Protein AF-A0A2S9YYA4-F1 (afdb_monomer_lite)

InterPro domains:
  IPR011990 Tetratricopeptide-like helical domain superfamily [G3DSA:1.25.40.10] (32-186)
  IPR011990 Tetratricopeptide-like helical domain superfamily [SSF48452] (66-181)

pLDDT: mean 84.15, std 21.57, range [33.19, 98.81]

Structure (mmCIF, N/CA/C/O backbone):
data_AF-A0A2S9YYA4-F1
#
_entry.id   AF-A0A2S9YYA4-F1
#
loop_
_atom_site.group_PDB
_atom_site.id
_atom_site.type_symbol
_atom_site.label_atom_id
_atom_site.label_alt_id
_atom_site.label_comp_id
_atom_site.label_asym_id
_atom_site.label_entity_id
_atom_site.label_seq_id
_atom_site.pdbx_PDB_ins_code
_atom_site.Cartn_x
_atom_site.Cartn_y
_atom_site.Cartn_z
_atom_site.occupancy
_atom_site.B_iso_or_equiv
_atom_site.auth_seq_id
_atom_site.auth_comp_id
_atom_site.auth_asym_id
_atom_site.auth_atom_id
_atom_site.pdbx_PDB_model_num
ATOM 1 N N . MET A 1 1 ? -34.342 -45.806 6.745 1.00 43.75 1 MET A N 1
ATOM 2 C CA . MET A 1 1 ? -33.262 -45.692 5.743 1.00 43.75 1 MET A CA 1
ATOM 3 C C . MET A 1 1 ? -32.919 -44.222 5.625 1.00 43.75 1 MET A C 1
ATOM 5 O O . MET A 1 1 ? -33.745 -43.440 5.180 1.00 43.75 1 MET A O 1
ATOM 9 N N . THR A 1 2 ? -31.766 -43.856 6.172 1.00 41.22 2 THR A N 1
ATOM 10 C CA . THR A 1 2 ? -31.329 -42.483 6.435 1.00 41.22 2 THR A CA 1
ATOM 11 C C . THR A 1 2 ? -30.348 -42.081 5.341 1.00 41.22 2 THR A C 1
ATOM 13 O O . THR A 1 2 ? -29.280 -42.676 5.250 1.00 41.22 2 THR A O 1
ATOM 16 N N . THR A 1 3 ? -30.690 -41.106 4.501 1.00 48.28 3 THR A N 1
ATOM 17 C CA . THR A 1 3 ? -29.758 -40.537 3.515 1.00 48.28 3 THR A CA 1
ATOM 18 C C . THR A 1 3 ? -29.334 -39.150 3.974 1.00 48.28 3 THR A C 1
ATOM 20 O O . THR A 1 3 ? -30.110 -38.198 3.917 1.00 48.28 3 THR A O 1
ATOM 23 N N . ALA A 1 4 ? -28.100 -39.066 4.470 1.00 40.59 4 ALA A N 1
ATOM 24 C CA . ALA A 1 4 ? -27.428 -37.828 4.825 1.00 40.59 4 ALA A CA 1
ATOM 25 C C . ALA A 1 4 ? -27.125 -37.007 3.559 1.00 40.59 4 ALA A C 1
ATOM 27 O O . ALA A 1 4 ? -26.564 -37.522 2.593 1.00 40.59 4 ALA A O 1
ATOM 28 N N . ARG A 1 5 ? -27.499 -35.725 3.573 1.00 42.41 5 ARG A N 1
ATOM 29 C CA . ARG A 1 5 ? -27.156 -34.740 2.541 1.00 42.41 5 ARG A CA 1
ATOM 30 C C . ARG A 1 5 ? -25.839 -34.073 2.945 1.00 42.41 5 ARG A C 1
ATOM 32 O O . ARG A 1 5 ? -25.762 -33.480 4.016 1.00 42.41 5 ARG A O 1
ATOM 39 N N . ALA A 1 6 ? -24.813 -34.220 2.112 1.00 50.88 6 ALA A N 1
ATOM 40 C CA . ALA A 1 6 ? -23.499 -33.610 2.307 1.00 50.88 6 ALA A CA 1
ATOM 41 C C . ALA A 1 6 ? -23.547 -32.075 2.125 1.00 50.88 6 ALA A C 1
ATOM 43 O O . ALA A 1 6 ? -24.392 -31.583 1.367 1.00 50.88 6 ALA A O 1
ATOM 44 N N . PRO A 1 7 ? -22.662 -31.313 2.795 1.00 43.44 7 PRO A N 1
ATOM 45 C CA . PRO A 1 7 ? -22.595 -29.861 2.665 1.00 43.44 7 PRO A CA 1
ATOM 46 C C . PRO A 1 7 ? -21.947 -29.440 1.337 1.00 43.44 7 PRO A C 1
ATOM 48 O O . PRO A 1 7 ? -20.945 -30.007 0.907 1.00 43.44 7 PRO A O 1
ATOM 51 N N . SER A 1 8 ? -22.525 -28.423 0.699 1.00 47.00 8 SER A N 1
ATOM 52 C CA . SER A 1 8 ? -21.972 -27.739 -0.472 1.00 47.00 8 SER A CA 1
ATOM 53 C C . SER A 1 8 ? -20.847 -26.788 -0.056 1.00 47.00 8 SER A C 1
ATOM 55 O O . SER A 1 8 ? -21.077 -25.862 0.721 1.00 47.00 8 SER A O 1
ATOM 57 N N . THR A 1 9 ? -19.648 -27.005 -0.585 1.00 42.91 9 THR A N 1
ATOM 58 C CA . THR A 1 9 ? -18.478 -26.127 -0.445 1.00 42.91 9 THR A CA 1
ATOM 59 C C . THR A 1 9 ? -18.683 -24.809 -1.209 1.00 42.91 9 THR A C 1
ATOM 61 O O . THR A 1 9 ? -19.199 -24.849 -2.330 1.00 42.91 9 THR A O 1
ATOM 64 N N . PRO A 1 10 ? -18.268 -23.647 -0.671 1.00 42.47 10 PRO A N 1
ATOM 65 C CA . PRO A 1 10 ? -18.272 -22.395 -1.417 1.00 42.47 10 PRO A CA 1
ATOM 66 C C . PRO A 1 10 ? -17.109 -22.334 -2.419 1.00 42.47 10 PRO A C 1
ATOM 68 O O . PRO A 1 10 ? -16.005 -22.823 -2.181 1.00 42.47 10 PRO A O 1
ATOM 71 N N . SER A 1 11 ? -17.391 -21.718 -3.562 1.00 43.94 11 SER A N 1
ATOM 72 C CA . SER A 1 11 ? -16.483 -21.450 -4.673 1.00 43.94 11 SER A CA 1
ATOM 73 C C . SER A 1 11 ? -15.373 -20.464 -4.283 1.00 43.94 11 SER A C 1
ATOM 75 O O . SER A 1 11 ? -15.576 -19.251 -4.312 1.00 43.94 11 SER A O 1
ATOM 77 N N . HIS A 1 12 ? -14.182 -20.970 -3.969 1.00 42.16 12 HIS A N 1
ATOM 78 C CA . HIS A 1 12 ? -12.953 -20.174 -3.911 1.00 42.16 12 HIS A CA 1
ATOM 79 C C . HIS A 1 12 ? -12.256 -20.225 -5.274 1.00 42.16 12 HIS A C 1
ATOM 81 O O . HIS A 1 12 ? -11.457 -21.121 -5.525 1.00 42.16 12 HIS A O 1
ATOM 87 N N . ALA A 1 13 ? -12.580 -19.297 -6.176 1.00 40.25 13 ALA A N 1
ATOM 88 C CA . ALA A 1 13 ? -11.932 -19.231 -7.492 1.00 40.25 13 ALA A CA 1
ATOM 89 C C . ALA A 1 13 ? -11.696 -17.800 -8.012 1.00 40.25 13 ALA A C 1
ATOM 91 O O . ALA A 1 13 ? -11.548 -17.615 -9.213 1.00 40.25 13 ALA A O 1
ATOM 92 N N . LEU A 1 14 ? -11.647 -16.787 -7.136 1.00 37.47 14 LEU A N 1
ATOM 93 C CA . LEU A 1 14 ? -11.418 -15.395 -7.565 1.00 37.47 14 LEU A CA 1
ATOM 94 C C . LEU A 1 14 ? -10.070 -14.798 -7.115 1.00 37.47 14 LEU A C 1
ATOM 96 O O . LEU A 1 14 ? -9.634 -13.806 -7.680 1.00 37.47 14 LEU A O 1
ATOM 100 N N . GLY A 1 15 ? -9.373 -15.412 -6.150 1.00 33.19 15 GLY A N 1
ATOM 101 C CA . GLY A 1 15 ? -8.136 -14.853 -5.574 1.00 33.19 15 GLY A CA 1
ATOM 102 C C . GLY A 1 15 ? -6.819 -15.310 -6.215 1.00 33.19 15 GLY A C 1
ATOM 103 O O . GLY A 1 15 ? -5.776 -14.753 -5.908 1.00 33.19 15 GLY A O 1
ATOM 104 N N . GLN A 1 16 ? -6.832 -16.315 -7.097 1.00 39.16 16 GLN A N 1
ATOM 105 C CA . GLN A 1 16 ? -5.599 -16.930 -7.628 1.00 39.16 16 GLN A CA 1
ATOM 106 C C . GLN A 1 16 ? -5.094 -16.316 -8.945 1.00 39.16 16 GLN A C 1
ATOM 108 O O . GLN A 1 16 ? -4.029 -16.697 -9.425 1.00 39.16 16 GLN A O 1
ATOM 113 N N . LEU A 1 17 ? -5.833 -15.377 -9.542 1.00 35.72 17 LEU A N 1
ATOM 114 C CA . LEU A 1 17 ? -5.506 -14.856 -10.875 1.00 35.72 17 LEU A CA 1
ATOM 115 C C . LEU A 1 17 ? -4.517 -13.680 -10.881 1.00 35.72 17 LEU A C 1
ATOM 117 O O . LEU A 1 17 ? -3.905 -13.438 -11.916 1.00 35.72 17 LEU A O 1
ATOM 121 N N . LEU A 1 18 ? -4.299 -12.984 -9.762 1.00 42.06 18 LEU A N 1
ATOM 122 C CA . LEU A 1 18 ? -3.460 -11.776 -9.759 1.00 42.06 18 LEU A CA 1
ATOM 123 C C . LEU A 1 18 ? -1.983 -12.050 -9.430 1.00 42.06 18 LEU A C 1
ATOM 125 O O . LEU A 1 18 ? -1.104 -11.481 -10.072 1.00 42.06 18 LEU A O 1
ATOM 129 N N . THR A 1 19 ? -1.671 -12.991 -8.536 1.00 40.28 19 THR A N 1
ATOM 130 C CA . THR A 1 19 ? -0.277 -13.257 -8.122 1.00 40.28 19 THR A CA 1
ATOM 131 C C . THR A 1 19 ? 0.520 -14.036 -9.177 1.00 40.28 19 THR A C 1
ATOM 133 O O . THR A 1 19 ? 1.697 -13.768 -9.413 1.00 40.28 19 THR A O 1
ATOM 136 N N . GLY A 1 20 ? -0.129 -14.969 -9.887 1.00 37.28 20 GLY A N 1
ATOM 137 C CA . GLY A 1 20 ? 0.506 -15.734 -10.969 1.00 37.28 20 GLY A CA 1
ATOM 138 C C . GLY A 1 20 ? 0.877 -14.879 -12.186 1.00 37.28 20 GLY A C 1
ATOM 139 O O . GLY A 1 20 ? 1.869 -15.161 -12.858 1.00 37.28 20 GLY A O 1
ATOM 140 N N . ALA A 1 21 ? 0.124 -13.805 -12.438 1.00 43.66 21 ALA A N 1
ATOM 141 C CA . ALA A 1 21 ? 0.388 -12.883 -13.535 1.00 43.66 21 ALA A CA 1
ATOM 142 C C . ALA A 1 21 ? 1.650 -12.044 -13.287 1.00 43.66 21 ALA A C 1
ATOM 144 O O . ALA A 1 21 ? 2.418 -11.840 -14.218 1.00 43.66 21 ALA A O 1
ATOM 145 N N . ILE A 1 22 ? 1.919 -11.634 -12.043 1.00 45.06 22 ILE A N 1
ATOM 146 C CA . ILE A 1 22 ? 3.091 -10.815 -11.691 1.00 45.06 22 ILE A CA 1
ATOM 147 C C . ILE A 1 22 ? 4.382 -11.637 -11.787 1.00 45.06 22 ILE A C 1
ATOM 149 O O . ILE A 1 22 ? 5.366 -11.166 -12.352 1.00 45.06 22 ILE A O 1
ATOM 153 N N . LEU A 1 23 ? 4.385 -12.893 -11.324 1.00 44.16 23 LEU A N 1
ATOM 154 C CA . LEU A 1 23 ? 5.566 -13.756 -11.447 1.00 44.16 23 LEU A CA 1
ATOM 155 C C . LEU A 1 23 ? 5.776 -14.262 -12.886 1.00 44.16 23 LEU A C 1
ATOM 157 O O . LEU A 1 23 ? 6.914 -14.371 -13.334 1.00 44.16 23 LEU A O 1
ATOM 161 N N . GLY A 1 24 ? 4.698 -14.531 -13.633 1.00 43.56 24 GLY A N 1
ATOM 162 C CA . GLY A 1 24 ? 4.772 -14.848 -15.064 1.00 43.56 24 GLY A CA 1
ATOM 163 C C . GLY A 1 24 ? 5.292 -13.670 -15.898 1.00 43.56 24 GLY A C 1
ATOM 164 O O . GLY A 1 24 ? 6.162 -13.857 -16.746 1.00 43.56 24 GLY A O 1
ATOM 165 N N . ALA A 1 25 ? 4.835 -12.455 -15.584 1.00 43.53 25 ALA A N 1
ATOM 166 C CA . ALA A 1 25 ? 5.301 -11.194 -16.156 1.00 43.53 25 ALA A CA 1
ATOM 167 C C . ALA A 1 25 ? 6.768 -10.889 -15.818 1.00 43.53 25 ALA A C 1
ATOM 169 O O . ALA A 1 25 ? 7.527 -10.450 -16.683 1.00 43.53 25 ALA A O 1
ATOM 170 N N . LEU A 1 26 ? 7.183 -11.159 -14.577 1.00 42.16 26 LEU A N 1
ATOM 171 C CA . LEU A 1 26 ? 8.559 -10.972 -14.126 1.00 42.16 26 LEU A CA 1
ATOM 172 C C . LEU A 1 26 ? 9.502 -12.060 -14.640 1.00 42.16 26 LEU A C 1
ATOM 174 O O . LEU A 1 26 ? 10.655 -11.751 -14.876 1.00 42.16 26 LEU A O 1
ATOM 178 N N . LEU A 1 27 ? 9.068 -13.303 -14.878 1.00 45.78 27 LEU A N 1
ATOM 179 C CA . LEU A 1 27 ? 9.914 -14.322 -15.526 1.00 45.78 27 LEU A CA 1
ATOM 180 C C . LEU A 1 27 ? 10.071 -14.078 -17.035 1.00 45.78 27 LEU A C 1
ATOM 182 O O . LEU A 1 27 ? 11.077 -14.471 -17.624 1.00 45.78 27 LEU A O 1
ATOM 186 N N . THR A 1 28 ? 9.159 -13.323 -17.648 1.00 45.94 28 THR A N 1
ATOM 187 C CA . THR A 1 28 ? 9.413 -12.610 -18.903 1.00 45.94 28 THR A CA 1
ATOM 188 C C . THR A 1 28 ? 10.104 -11.266 -18.641 1.00 45.94 28 THR A C 1
ATOM 190 O O . THR A 1 28 ? 9.609 -10.227 -19.068 1.00 45.94 28 THR A O 1
ATOM 193 N N . VAL A 1 29 ? 11.279 -11.244 -17.994 1.00 45.84 29 VAL A N 1
ATOM 194 C CA . VAL A 1 29 ? 12.121 -10.022 -17.875 1.00 45.84 29 VAL A CA 1
ATOM 195 C C . VAL A 1 29 ? 12.404 -9.382 -19.256 1.00 45.84 29 VAL A C 1
ATOM 197 O O . VAL A 1 29 ? 12.714 -8.199 -19.344 1.00 45.84 29 VAL A O 1
ATOM 200 N N . GLY A 1 30 ? 12.221 -10.118 -20.362 1.00 39.81 30 GLY A N 1
ATOM 201 C CA . GLY A 1 30 ? 12.244 -9.577 -21.729 1.00 39.81 30 GLY A CA 1
ATOM 202 C C . GLY A 1 30 ? 10.918 -9.018 -22.280 1.00 39.81 30 GLY A C 1
ATOM 203 O O . GLY A 1 30 ? 10.952 -8.346 -23.301 1.00 39.81 30 GLY A O 1
ATOM 204 N N . GLY A 1 31 ? 9.762 -9.271 -21.660 1.00 36.19 31 GLY A N 1
ATOM 205 C CA . GLY A 1 31 ? 8.433 -8.954 -22.210 1.00 36.19 31 GLY A CA 1
ATOM 206 C C . GLY A 1 31 ? 7.921 -7.548 -21.882 1.00 36.19 31 GLY A C 1
ATOM 207 O O . GLY A 1 31 ? 7.453 -6.845 -22.771 1.00 36.19 31 GLY A O 1
ATOM 208 N N . PHE A 1 32 ? 8.065 -7.088 -20.635 1.00 41.62 32 PHE A N 1
ATOM 209 C CA . PHE A 1 32 ? 7.602 -5.745 -20.237 1.00 41.62 32 PHE A CA 1
ATOM 210 C C . PHE A 1 32 ? 8.578 -4.624 -20.614 1.00 41.62 32 PHE A C 1
ATOM 212 O O . PHE A 1 32 ? 8.156 -3.495 -20.859 1.00 41.62 32 PHE A O 1
ATOM 219 N N . ALA A 1 33 ? 9.868 -4.939 -20.769 1.00 42.03 33 ALA A N 1
ATOM 220 C CA . ALA A 1 33 ? 10.840 -4.000 -21.327 1.00 42.03 33 ALA A CA 1
ATOM 221 C C . ALA A 1 33 ? 10.579 -3.689 -22.818 1.00 42.03 33 ALA A C 1
ATOM 223 O O . ALA A 1 33 ? 11.005 -2.644 -23.302 1.00 42.03 33 ALA A O 1
ATOM 224 N N . LEU A 1 34 ? 9.844 -4.547 -23.543 1.00 39.31 34 LEU A N 1
ATOM 225 C CA . LEU A 1 34 ? 9.523 -4.340 -24.962 1.00 39.31 34 LEU A CA 1
ATOM 226 C C . LEU A 1 34 ? 8.367 -3.353 -25.204 1.00 39.31 34 LEU A C 1
ATOM 228 O O . LEU A 1 34 ? 8.242 -2.856 -26.319 1.00 39.31 34 LEU A O 1
ATOM 232 N N . ALA A 1 35 ? 7.565 -3.018 -24.185 1.00 47.62 35 ALA A N 1
ATOM 233 C CA . ALA A 1 35 ? 6.500 -2.012 -24.299 1.00 47.62 35 ALA A CA 1
ATOM 234 C C . ALA A 1 35 ? 6.933 -0.594 -23.868 1.00 47.62 35 ALA A C 1
ATOM 236 O O . ALA A 1 35 ? 6.158 0.345 -24.012 1.00 47.62 35 ALA A O 1
ATOM 237 N N . GLY A 1 36 ? 8.150 -0.416 -23.334 1.00 52.81 36 GLY A N 1
ATOM 238 C CA . GLY A 1 36 ? 8.718 0.901 -23.008 1.00 52.81 36 GLY A CA 1
ATOM 239 C C . GLY A 1 36 ? 8.057 1.678 -21.857 1.00 52.81 36 GLY A C 1
ATOM 240 O O . GLY A 1 36 ? 8.468 2.806 -21.608 1.00 52.81 36 GLY A O 1
ATOM 241 N N . LYS A 1 37 ? 7.070 1.104 -21.153 1.00 65.75 37 LYS A N 1
ATOM 242 C CA . LYS A 1 37 ? 6.278 1.810 -20.124 1.00 65.75 37 LYS A CA 1
ATOM 243 C C . LYS A 1 37 ? 6.931 1.879 -18.742 1.00 65.75 37 LYS A C 1
ATOM 245 O O . LYS A 1 37 ? 6.707 2.811 -17.992 1.00 65.75 37 LYS A O 1
ATOM 250 N N . LEU A 1 38 ? 7.766 0.906 -18.382 1.00 74.31 38 LEU A N 1
ATOM 251 C CA . LEU A 1 38 ? 8.397 0.881 -17.060 1.00 74.31 38 LEU A CA 1
ATOM 252 C C . LEU A 1 38 ? 9.877 1.215 -17.162 1.00 74.31 38 LEU A C 1
ATOM 254 O O . LEU A 1 38 ? 10.598 0.650 -17.990 1.00 74.31 38 LEU A O 1
ATOM 258 N N . LYS A 1 39 ? 10.362 2.062 -16.252 1.00 81.69 39 LYS A N 1
ATOM 259 C CA . LYS A 1 39 ? 11.797 2.224 -16.045 1.00 81.69 39 LYS A CA 1
ATOM 260 C C . LYS A 1 39 ? 12.387 0.874 -15.611 1.00 81.69 39 LYS A C 1
ATOM 262 O O . LYS A 1 39 ? 11.998 0.358 -14.555 1.00 81.69 39 LYS A O 1
ATOM 267 N N . PRO A 1 40 ? 13.342 0.316 -16.379 1.00 80.31 40 PRO A N 1
ATOM 268 C CA . PRO A 1 40 ? 13.941 -0.969 -16.054 1.00 80.31 40 PRO A CA 1
ATOM 269 C C . PRO A 1 40 ? 14.795 -0.875 -14.779 1.00 80.31 40 PRO A C 1
ATOM 271 O O . PRO A 1 40 ? 15.297 0.206 -14.444 1.00 80.31 40 PRO A O 1
ATOM 274 N N . PRO A 1 41 ? 14.990 -1.995 -14.065 1.00 85.06 41 PRO A N 1
ATOM 275 C CA . PRO A 1 41 ? 15.875 -2.033 -12.910 1.00 85.06 41 PRO A CA 1
ATOM 276 C C . PRO A 1 41 ? 17.335 -1.822 -13.330 1.00 85.06 41 PRO A C 1
ATOM 278 O O . PRO A 1 41 ? 17.802 -2.421 -14.299 1.00 85.06 41 PRO A O 1
ATOM 281 N N . GLY A 1 42 ? 18.074 -1.016 -12.565 1.00 86.94 42 GLY A N 1
ATOM 282 C CA . GLY A 1 42 ? 19.536 -0.960 -12.658 1.00 86.94 42 GLY A CA 1
ATOM 283 C C . GLY A 1 42 ? 20.208 -2.240 -12.146 1.00 86.94 42 GLY A C 1
ATOM 284 O O . GLY A 1 42 ? 21.305 -2.576 -12.581 1.00 86.94 42 GLY A O 1
ATOM 285 N N . GLU A 1 43 ? 19.534 -2.976 -11.257 1.00 91.50 43 GLU A N 1
ATOM 286 C CA . GLU A 1 43 ? 19.987 -4.246 -10.687 1.00 91.50 43 GLU A CA 1
ATOM 287 C C . GLU A 1 43 ? 18.870 -5.306 -10.760 1.00 91.50 43 GLU A C 1
ATOM 289 O O . GLU A 1 43 ? 18.079 -5.448 -9.821 1.00 91.50 43 GLU A O 1
ATOM 294 N N . PRO A 1 44 ? 18.783 -6.068 -11.867 1.00 87.50 44 PRO A N 1
ATOM 295 C CA . PRO A 1 44 ? 17.723 -7.057 -12.074 1.00 87.50 44 PRO A CA 1
ATOM 296 C C . PRO A 1 44 ? 17.648 -8.123 -10.974 1.00 87.50 44 PRO A C 1
ATOM 298 O O . PRO A 1 44 ? 16.555 -8.454 -10.519 1.00 87.50 44 PRO A O 1
ATOM 301 N N . ASP A 1 45 ? 18.793 -8.607 -10.487 1.00 88.00 45 ASP A N 1
ATOM 302 C CA . ASP A 1 45 ? 18.844 -9.636 -9.440 1.00 88.00 45 ASP A CA 1
ATOM 303 C C . ASP A 1 45 ? 18.223 -9.150 -8.122 1.00 88.00 45 ASP A C 1
ATOM 305 O O . ASP A 1 45 ? 17.552 -9.914 -7.425 1.00 88.00 45 ASP A O 1
ATOM 309 N N . ALA A 1 46 ? 18.386 -7.862 -7.797 1.00 87.88 46 ALA A N 1
ATOM 310 C CA . ALA A 1 46 ? 17.777 -7.262 -6.614 1.00 87.88 46 ALA A CA 1
ATOM 311 C C . ALA A 1 46 ? 16.248 -7.193 -6.741 1.00 87.88 46 ALA A C 1
ATOM 313 O O . ALA A 1 46 ? 15.543 -7.467 -5.769 1.00 87.88 46 ALA A O 1
ATOM 314 N N . LEU A 1 47 ? 15.733 -6.870 -7.934 1.00 89.38 47 LEU A N 1
ATOM 315 C CA . LEU A 1 47 ? 14.294 -6.887 -8.205 1.00 89.38 47 LEU A CA 1
ATOM 316 C C . LEU A 1 47 ? 13.727 -8.309 -8.110 1.00 89.38 47 LEU A C 1
ATOM 318 O O . LEU A 1 47 ? 12.692 -8.504 -7.480 1.00 89.38 47 LEU A O 1
ATOM 322 N N . VAL A 1 48 ? 14.402 -9.302 -8.697 1.00 88.44 48 VAL A N 1
ATOM 323 C CA . VAL A 1 48 ? 13.949 -10.702 -8.660 1.00 88.44 48 VAL A CA 1
ATOM 324 C C . VAL A 1 48 ? 13.917 -11.228 -7.225 1.00 88.44 48 VAL A C 1
ATOM 326 O O . VAL A 1 48 ? 12.909 -11.798 -6.809 1.00 88.44 48 VAL A O 1
ATOM 329 N N . ALA A 1 49 ? 14.978 -10.998 -6.448 1.00 91.75 49 ALA A N 1
ATOM 330 C CA . ALA A 1 49 ? 15.031 -11.410 -5.047 1.00 91.75 49 ALA A CA 1
ATOM 331 C C . ALA A 1 49 ? 13.927 -10.739 -4.210 1.00 91.75 49 ALA A C 1
ATOM 333 O O . ALA A 1 49 ? 13.279 -11.397 -3.391 1.00 91.75 49 ALA A O 1
ATOM 334 N N . LEU A 1 50 ? 13.670 -9.446 -4.441 1.00 94.06 50 LEU A N 1
ATOM 335 C CA . LEU A 1 50 ? 12.573 -8.735 -3.789 1.00 94.06 50 LEU A CA 1
ATOM 336 C C . LEU A 1 50 ? 11.215 -9.335 -4.165 1.00 94.06 50 LEU A C 1
ATOM 338 O O . LEU A 1 50 ? 10.426 -9.638 -3.277 1.00 94.06 50 LEU A O 1
ATOM 342 N N . ALA A 1 51 ? 10.955 -9.544 -5.455 1.00 92.19 51 ALA A N 1
ATOM 343 C CA . ALA A 1 51 ? 9.688 -10.087 -5.933 1.00 92.19 51 ALA A CA 1
ATOM 344 C C . ALA A 1 51 ? 9.399 -11.478 -5.351 1.00 92.19 51 ALA A C 1
ATOM 346 O O . ALA A 1 51 ? 8.286 -11.739 -4.909 1.00 92.19 51 ALA A O 1
ATOM 347 N N . GLN A 1 52 ? 10.410 -12.351 -5.283 1.00 94.25 52 GLN A N 1
ATOM 348 C CA . GLN A 1 52 ? 10.283 -13.666 -4.648 1.00 94.25 52 GLN A CA 1
ATOM 349 C C . GLN A 1 52 ? 10.006 -13.565 -3.146 1.00 94.25 52 GLN A C 1
ATOM 351 O O . GLN A 1 52 ? 9.237 -14.362 -2.605 1.00 94.25 52 GLN A O 1
ATOM 356 N N . THR A 1 53 ? 10.623 -12.590 -2.475 1.00 97.00 53 THR A N 1
ATOM 357 C CA . THR A 1 53 ? 10.389 -12.331 -1.050 1.00 97.00 53 THR A CA 1
ATOM 358 C C . THR A 1 53 ? 8.942 -11.899 -0.820 1.00 97.00 53 THR A C 1
ATOM 360 O O . THR A 1 53 ? 8.265 -12.504 0.006 1.00 97.00 53 THR A O 1
ATOM 363 N N . VAL A 1 54 ? 8.450 -10.924 -1.593 1.00 96.31 54 VAL A N 1
ATOM 364 C CA . VAL A 1 54 ? 7.064 -10.432 -1.514 1.00 96.31 54 VAL A CA 1
ATOM 365 C C . VAL A 1 54 ? 6.066 -11.558 -1.799 1.00 96.31 54 VAL A C 1
ATOM 367 O O . VAL A 1 54 ? 5.235 -11.847 -0.945 1.00 96.31 54 VAL A O 1
ATOM 370 N N . ASP A 1 55 ? 6.212 -12.279 -2.916 1.00 95.12 55 ASP A N 1
ATOM 371 C CA . ASP A 1 55 ? 5.315 -13.387 -3.295 1.00 95.12 55 ASP A CA 1
ATOM 372 C C . ASP A 1 55 ? 5.262 -14.496 -2.229 1.00 95.12 55 ASP A C 1
ATOM 374 O O . ASP A 1 55 ? 4.199 -15.037 -1.913 1.00 95.12 55 ASP A O 1
ATOM 378 N N . THR A 1 56 ? 6.407 -14.832 -1.630 1.00 96.31 56 THR A N 1
ATOM 379 C CA . THR A 1 56 ? 6.456 -15.838 -0.562 1.00 96.31 56 THR A CA 1
ATOM 380 C C . THR A 1 56 ? 5.764 -15.337 0.706 1.00 96.31 56 THR A C 1
ATOM 382 O O . THR A 1 56 ? 5.013 -16.095 1.329 1.00 96.31 56 THR A O 1
ATOM 385 N N . THR A 1 57 ? 5.976 -14.072 1.083 1.00 98.25 57 THR A N 1
ATOM 386 C CA . THR A 1 57 ? 5.279 -13.456 2.217 1.00 98.25 57 THR A CA 1
ATOM 387 C C . THR A 1 57 ? 3.775 -13.393 1.975 1.00 98.25 57 THR A C 1
ATOM 389 O O . THR A 1 57 ? 3.018 -13.745 2.875 1.00 98.25 57 THR A O 1
ATOM 392 N N . ASP A 1 58 ? 3.318 -13.037 0.777 1.00 95.88 58 ASP A N 1
ATOM 393 C CA . ASP A 1 58 ? 1.889 -12.986 0.458 1.00 95.88 58 ASP A CA 1
ATOM 394 C C . ASP A 1 58 ? 1.218 -14.348 0.598 1.00 95.88 58 ASP A C 1
ATOM 396 O O . ASP A 1 58 ? 0.177 -14.462 1.245 1.00 95.88 58 ASP A O 1
ATOM 400 N N . LYS A 1 59 ? 1.850 -15.408 0.088 1.00 97.62 59 LYS A N 1
ATOM 401 C CA . LYS A 1 59 ? 1.354 -16.781 0.266 1.00 97.62 59 LYS A CA 1
ATOM 402 C C . LYS A 1 59 ? 1.294 -17.177 1.738 1.00 97.62 59 LYS A C 1
ATOM 404 O O . LYS A 1 59 ? 0.351 -17.844 2.165 1.00 97.62 59 LYS A O 1
ATOM 409 N N . GLN A 1 60 ? 2.294 -16.784 2.525 1.00 98.38 60 GLN A N 1
ATOM 410 C CA . GLN A 1 60 ? 2.294 -17.021 3.967 1.00 98.38 60 GLN A CA 1
ATOM 411 C C . GLN A 1 60 ? 1.137 -16.280 4.652 1.00 98.38 60 GLN A C 1
ATOM 413 O O . GLN A 1 60 ? 0.424 -16.880 5.459 1.00 98.38 60 GLN A O 1
ATOM 418 N N . VAL A 1 61 ? 0.924 -15.011 4.299 1.00 98.31 61 VAL A N 1
ATOM 419 C CA . VAL A 1 61 ? -0.177 -14.178 4.792 1.00 98.31 61 VAL A CA 1
ATOM 420 C C . VAL A 1 61 ? -1.523 -14.799 4.425 1.00 98.31 61 VAL A C 1
ATOM 422 O O . VAL A 1 61 ? -2.364 -14.956 5.303 1.00 98.31 61 VAL A O 1
ATOM 425 N N . ASP A 1 62 ? -1.724 -15.240 3.183 1.00 97.56 62 ASP A N 1
ATOM 426 C CA . ASP A 1 62 ? -2.961 -15.901 2.745 1.00 97.56 62 ASP A CA 1
ATOM 427 C C . ASP A 1 62 ? -3.287 -17.133 3.594 1.00 97.56 62 ASP A C 1
ATOM 429 O O . ASP A 1 62 ? -4.425 -17.323 4.031 1.00 97.56 62 ASP A O 1
ATOM 433 N N . VAL A 1 63 ? -2.279 -17.962 3.882 1.00 98.50 63 VAL A N 1
ATOM 434 C CA . VAL A 1 63 ? -2.438 -19.145 4.736 1.00 98.50 63 VAL A CA 1
ATOM 435 C C . VAL A 1 63 ? -2.802 -18.758 6.173 1.00 98.50 63 VAL A C 1
ATOM 437 O O . VAL A 1 63 ? -3.616 -19.445 6.795 1.00 98.50 63 VAL A O 1
ATOM 440 N N . MET A 1 64 ? -2.227 -17.680 6.710 1.00 98.62 64 MET A N 1
ATOM 441 C CA . MET A 1 64 ? -2.562 -17.160 8.042 1.00 98.62 64 MET A CA 1
ATOM 442 C C . MET A 1 64 ? -4.000 -16.633 8.086 1.00 98.62 64 MET A C 1
ATOM 444 O O . MET A 1 64 ? -4.778 -17.040 8.951 1.00 98.62 64 MET A O 1
ATOM 448 N N . LEU A 1 65 ? -4.392 -15.815 7.106 1.00 98.06 65 LEU A N 1
ATOM 449 C CA . LEU A 1 65 ? -5.743 -15.262 6.996 1.00 98.06 65 LEU A CA 1
ATOM 450 C C . LEU A 1 65 ? -6.797 -16.366 6.853 1.00 98.06 65 LEU A C 1
ATOM 452 O O . LEU A 1 65 ? -7.817 -16.329 7.539 1.00 98.06 65 LEU A O 1
ATOM 456 N N . ALA A 1 66 ? -6.529 -17.402 6.052 1.00 98.06 66 ALA A N 1
ATOM 457 C CA . ALA A 1 66 ? -7.419 -18.557 5.908 1.00 98.06 66 ALA A CA 1
ATOM 458 C C . ALA A 1 66 ? -7.634 -19.333 7.223 1.00 98.06 66 ALA A C 1
ATOM 460 O O . ALA A 1 66 ? -8.638 -20.026 7.381 1.00 98.06 66 ALA A O 1
ATOM 461 N N . ARG A 1 67 ? -6.703 -19.218 8.178 1.00 98.00 67 ARG A N 1
ATOM 462 C CA . ARG A 1 67 ? -6.797 -19.805 9.525 1.00 98.00 67 ARG A CA 1
ATOM 463 C C . ARG A 1 67 ? -7.361 -18.834 10.567 1.00 98.00 67 ARG A C 1
ATOM 465 O O . ARG A 1 67 ? -7.482 -19.215 11.728 1.00 98.00 67 ARG A O 1
ATOM 472 N N . GLY A 1 68 ? -7.690 -17.603 10.175 1.00 97.88 68 GLY A N 1
ATOM 473 C CA . GLY A 1 68 ? -8.115 -16.535 11.081 1.00 97.88 68 GLY A CA 1
ATOM 474 C C . GLY A 1 68 ? -6.975 -15.897 11.882 1.00 97.88 68 GLY A C 1
ATOM 475 O O . GLY A 1 68 ? -7.239 -15.139 12.812 1.00 97.88 68 GLY A O 1
ATOM 476 N N . ASP A 1 69 ? -5.714 -16.175 11.542 1.00 98.56 69 ASP A N 1
ATOM 477 C CA . ASP A 1 69 ? -4.542 -15.612 12.218 1.00 98.56 69 ASP A CA 1
ATOM 478 C C . ASP A 1 69 ? -4.185 -14.226 11.655 1.00 98.56 69 ASP A C 1
ATOM 480 O O . ASP A 1 69 ? -3.204 -14.035 10.934 1.00 98.56 69 ASP A O 1
ATOM 484 N N . ILE A 1 70 ? -5.024 -13.237 11.972 1.00 98.62 70 ILE A N 1
ATOM 485 C CA . ILE A 1 70 ? -4.828 -11.850 11.527 1.00 98.62 70 ILE A CA 1
ATOM 486 C C . ILE A 1 70 ? -3.564 -11.239 12.151 1.00 98.62 70 ILE A C 1
ATOM 488 O O . ILE A 1 70 ? -2.832 -10.507 11.487 1.00 98.62 70 ILE A O 1
ATOM 492 N N . ALA A 1 71 ? -3.275 -11.558 13.417 1.00 98.62 71 ALA A N 1
ATOM 493 C CA . ALA A 1 71 ? -2.094 -11.050 14.113 1.00 98.62 71 ALA A CA 1
ATOM 494 C C . ALA A 1 71 ? -0.796 -11.563 13.468 1.00 98.62 71 ALA A C 1
ATOM 496 O O . ALA A 1 71 ? 0.133 -10.783 13.244 1.00 98.62 71 ALA A O 1
ATOM 497 N N . GLY A 1 72 ? -0.748 -12.852 13.113 1.00 98.69 72 GLY A N 1
ATOM 498 C CA . GLY A 1 72 ? 0.358 -13.447 12.368 1.00 98.69 72 GLY A CA 1
ATOM 499 C C . GLY A 1 72 ? 0.536 -12.814 10.990 1.00 98.69 72 GLY A C 1
ATOM 500 O O . GLY A 1 72 ? 1.656 -12.447 10.634 1.00 98.69 72 GLY A O 1
ATOM 501 N N . ALA A 1 73 ? -0.559 -12.596 10.255 1.00 98.81 73 ALA A N 1
ATOM 502 C CA . ALA A 1 73 ? -0.533 -11.924 8.955 1.00 98.81 73 ALA A CA 1
ATOM 503 C C . ALA A 1 73 ? 0.057 -10.502 9.039 1.00 98.81 73 ALA A C 1
ATOM 505 O O . ALA A 1 73 ? 0.945 -10.150 8.259 1.00 98.81 73 ALA A O 1
ATOM 506 N N . ILE A 1 74 ? -0.378 -9.705 10.022 1.00 98.75 74 ILE A N 1
ATOM 507 C CA . ILE A 1 74 ? 0.175 -8.365 10.277 1.00 98.75 74 ILE A CA 1
ATOM 508 C C . ILE A 1 74 ? 1.666 -8.455 10.628 1.00 98.75 74 ILE A C 1
ATOM 510 O O . ILE A 1 74 ? 2.467 -7.683 10.105 1.00 98.75 74 ILE A O 1
ATOM 514 N N . SER A 1 75 ? 2.060 -9.414 11.472 1.00 98.69 75 SER A N 1
ATOM 515 C CA . SER A 1 75 ? 3.464 -9.607 11.853 1.00 98.69 75 SER A CA 1
ATOM 516 C C . SER A 1 75 ? 4.357 -9.960 10.659 1.00 98.69 75 SER A C 1
ATOM 518 O O . SER A 1 75 ? 5.462 -9.428 10.550 1.00 98.69 75 SER A O 1
ATOM 520 N N . ALA A 1 76 ? 3.889 -10.813 9.746 1.00 98.69 76 ALA A N 1
ATOM 521 C CA . ALA A 1 76 ? 4.631 -11.182 8.542 1.00 98.69 76 ALA A CA 1
ATOM 522 C C . ALA A 1 76 ? 4.850 -9.975 7.615 1.00 98.69 76 ALA A C 1
ATOM 524 O O . ALA A 1 76 ? 5.967 -9.739 7.152 1.00 98.69 76 ALA A O 1
ATOM 525 N N . LEU A 1 77 ? 3.815 -9.158 7.406 1.00 98.75 77 LEU A N 1
ATOM 526 C CA . LEU A 1 77 ? 3.921 -7.939 6.599 1.00 98.75 77 LEU A CA 1
ATOM 527 C C . LEU A 1 77 ? 4.782 -6.860 7.265 1.00 98.75 77 LEU A C 1
ATOM 529 O O . LEU A 1 77 ? 5.474 -6.122 6.574 1.00 98.75 77 LEU A O 1
ATOM 533 N N . GLU A 1 78 ? 4.805 -6.782 8.595 1.00 98.44 78 GLU A N 1
ATOM 534 C CA . GLU A 1 78 ? 5.734 -5.912 9.326 1.00 98.44 78 GLU A CA 1
ATOM 535 C C . GLU A 1 78 ? 7.198 -6.338 9.156 1.00 98.44 78 GLU A C 1
ATOM 537 O O . GLU A 1 78 ? 8.079 -5.496 8.978 1.00 98.44 78 GLU A O 1
ATOM 542 N N . GLN A 1 79 ? 7.473 -7.644 9.147 1.00 98.50 79 GLN A N 1
ATOM 543 C CA . GLN A 1 79 ? 8.815 -8.157 8.857 1.00 98.50 79 GLN A CA 1
ATOM 544 C C . GLN A 1 79 ? 9.230 -7.840 7.417 1.00 98.50 79 GLN A C 1
ATOM 546 O O . GLN A 1 79 ? 10.356 -7.396 7.191 1.00 98.50 79 GLN A O 1
ATOM 551 N N . LEU A 1 80 ? 8.312 -7.997 6.457 1.00 98.31 80 LEU A N 1
ATOM 552 C CA . LEU A 1 80 ? 8.535 -7.592 5.070 1.00 98.31 80 LEU A CA 1
ATOM 553 C C . LEU A 1 80 ? 8.771 -6.080 4.961 1.00 98.31 80 LEU A C 1
ATOM 555 O O . LEU A 1 80 ? 9.701 -5.646 4.291 1.00 98.31 80 LEU A O 1
ATOM 559 N N . ARG A 1 81 ? 7.990 -5.261 5.670 1.00 97.12 81 ARG A N 1
ATOM 560 C CA . ARG A 1 81 ? 8.168 -3.805 5.723 1.00 97.12 81 ARG A CA 1
ATOM 561 C C . ARG A 1 81 ? 9.569 -3.409 6.193 1.00 97.12 81 ARG A C 1
ATOM 563 O O . ARG A 1 81 ? 10.125 -2.441 5.680 1.00 97.12 81 ARG A O 1
ATOM 570 N N . ALA A 1 82 ? 10.131 -4.147 7.149 1.00 97.50 82 ALA A N 1
ATOM 571 C CA . ALA A 1 82 ? 11.416 -3.851 7.777 1.00 97.50 82 ALA A CA 1
ATOM 572 C C . ALA A 1 82 ? 12.649 -4.178 6.911 1.00 97.50 82 ALA A C 1
ATOM 574 O O . ALA A 1 82 ? 13.769 -3.832 7.300 1.00 97.50 82 ALA A O 1
ATOM 575 N N . ILE A 1 83 ? 12.485 -4.829 5.753 1.00 95.88 83 ILE A N 1
ATOM 576 C CA . ILE A 1 83 ? 13.613 -5.081 4.849 1.00 95.88 83 ILE A CA 1
ATOM 577 C C . ILE A 1 83 ? 14.111 -3.781 4.206 1.00 95.88 83 ILE A C 1
ATOM 579 O O . ILE A 1 83 ? 13.435 -2.751 4.167 1.00 95.88 83 ILE A O 1
ATOM 583 N N . LYS A 1 84 ? 15.309 -3.838 3.620 1.00 94.31 84 LYS A N 1
ATOM 584 C CA . LYS A 1 84 ? 15.815 -2.746 2.790 1.00 94.31 84 LYS A CA 1
ATOM 585 C C . LYS A 1 84 ? 15.164 -2.787 1.407 1.00 94.31 84 LYS A C 1
ATOM 587 O O . LYS A 1 84 ? 15.582 -3.568 0.555 1.00 94.31 84 LYS A O 1
ATOM 592 N N . TRP A 1 85 ? 14.202 -1.901 1.175 1.00 94.62 85 TRP A N 1
ATOM 593 C CA . TRP A 1 85 ? 13.591 -1.705 -0.138 1.00 94.62 85 TRP A CA 1
ATOM 594 C C . TRP A 1 85 ? 14.575 -1.016 -1.103 1.00 94.62 85 TRP A C 1
ATOM 596 O O . TRP A 1 85 ? 15.120 0.041 -0.767 1.00 94.62 85 TRP A O 1
ATOM 606 N N . PRO A 1 86 ? 14.854 -1.595 -2.284 1.00 92.25 86 PRO A N 1
ATOM 607 C CA . PRO A 1 86 ? 15.576 -0.903 -3.344 1.00 92.25 86 PRO A CA 1
ATOM 608 C C . PRO A 1 86 ? 14.824 0.360 -3.793 1.00 92.25 86 PRO A C 1
ATOM 610 O O . PRO A 1 86 ? 13.597 0.385 -3.850 1.00 92.25 86 PRO A O 1
ATOM 613 N N . GLY A 1 87 ? 15.568 1.415 -4.125 1.00 90.19 87 GLY A N 1
ATOM 614 C CA . GLY A 1 87 ? 15.000 2.608 -4.749 1.00 90.19 87 GLY A CA 1
ATOM 615 C C . GLY A 1 87 ? 14.684 2.387 -6.230 1.00 90.19 87 GLY A C 1
ATOM 616 O O . GLY A 1 87 ? 15.103 1.395 -6.836 1.00 90.19 87 GLY A O 1
ATOM 617 N N . ARG A 1 88 ? 13.992 3.356 -6.838 1.00 90.69 88 ARG A N 1
ATOM 618 C CA . ARG A 1 88 ? 13.633 3.367 -8.270 1.00 90.69 88 ARG A CA 1
ATOM 619 C C . ARG A 1 88 ? 14.850 3.319 -9.209 1.00 90.69 88 ARG A C 1
ATOM 621 O O . ARG A 1 88 ? 14.746 2.952 -10.376 1.00 90.69 88 ARG A O 1
ATOM 628 N N . ASP A 1 89 ? 16.014 3.759 -8.752 1.00 90.62 89 ASP A N 1
ATOM 629 C CA . ASP A 1 89 ? 17.283 3.676 -9.480 1.00 90.62 89 ASP A CA 1
ATOM 630 C C . ASP A 1 89 ? 17.790 2.233 -9.611 1.00 90.62 89 ASP A C 1
ATOM 632 O O . ASP A 1 89 ? 18.214 1.834 -10.694 1.00 90.62 89 ASP A O 1
ATOM 636 N N . ARG A 1 90 ? 17.680 1.437 -8.543 1.00 90.38 90 ARG A N 1
ATOM 637 C CA . ARG A 1 90 ? 18.155 0.047 -8.508 1.00 90.38 90 ARG A CA 1
ATOM 638 C C . ARG A 1 90 ? 17.086 -0.941 -8.964 1.00 90.38 90 ARG A C 1
ATOM 640 O O . ARG A 1 90 ? 17.351 -1.771 -9.824 1.00 90.38 90 ARG A O 1
ATOM 647 N N . GLY A 1 91 ? 15.878 -0.840 -8.416 1.00 87.12 91 GLY A N 1
ATOM 648 C CA . GLY A 1 91 ? 14.790 -1.795 -8.643 1.00 87.12 91 GLY A CA 1
ATOM 649 C C . GLY A 1 91 ? 13.807 -1.417 -9.756 1.00 87.12 91 GLY A C 1
ATOM 650 O O . GLY A 1 91 ? 12.895 -2.192 -10.038 1.00 87.12 91 GLY A O 1
ATOM 651 N N . GLY A 1 92 ? 13.973 -0.249 -10.384 1.00 91.19 92 GLY A N 1
ATOM 652 C CA . GLY A 1 92 ? 13.042 0.252 -11.397 1.00 91.19 92 GLY A CA 1
ATOM 653 C C . GLY A 1 92 ? 11.654 0.554 -10.825 1.00 91.19 92 GLY A C 1
ATOM 654 O O . GLY A 1 92 ? 11.461 0.595 -9.607 1.00 91.19 92 GLY A O 1
ATOM 655 N N . ASP A 1 93 ? 10.678 0.751 -11.708 1.00 91.19 93 ASP A N 1
ATOM 656 C CA . ASP A 1 93 ? 9.297 1.065 -11.305 1.00 91.19 93 ASP A CA 1
ATOM 657 C C . ASP A 1 93 ? 8.614 -0.123 -10.614 1.00 91.19 93 ASP A C 1
ATOM 659 O O . ASP A 1 93 ? 7.887 0.057 -9.639 1.00 91.19 93 ASP A O 1
ATOM 663 N N . ALA A 1 94 ? 8.923 -1.349 -11.048 1.00 89.19 94 ALA A N 1
ATOM 664 C CA . ALA A 1 94 ? 8.362 -2.575 -10.480 1.00 89.19 94 ALA A CA 1
ATOM 665 C C . ALA A 1 94 ? 8.658 -2.724 -8.977 1.00 89.19 94 ALA A C 1
ATOM 667 O O . ALA A 1 94 ? 7.789 -3.123 -8.209 1.00 89.19 94 ALA A O 1
ATOM 668 N N . CYS A 1 95 ? 9.860 -2.355 -8.528 1.00 93.06 95 CYS A N 1
ATOM 669 C CA . CYS A 1 95 ? 10.205 -2.385 -7.107 1.00 93.06 95 CYS A CA 1
ATOM 670 C C . CYS A 1 95 ? 9.357 -1.411 -6.278 1.00 93.06 95 CYS A C 1
ATOM 672 O O . CYS A 1 95 ? 8.937 -1.734 -5.166 1.00 93.06 95 CYS A O 1
ATOM 674 N N . VAL A 1 96 ? 9.090 -0.221 -6.821 1.00 94.75 96 VAL A N 1
ATOM 675 C CA . VAL A 1 96 ? 8.246 0.780 -6.161 1.00 94.75 96 VAL A CA 1
ATOM 676 C C . VAL A 1 96 ? 6.801 0.276 -6.086 1.00 94.75 96 VAL A C 1
ATOM 678 O O . VAL A 1 96 ? 6.187 0.356 -5.026 1.00 94.75 96 VAL A O 1
ATOM 681 N N . GLN A 1 97 ? 6.296 -0.334 -7.160 1.00 94.38 97 GLN A N 1
ATOM 682 C CA . GLN A 1 97 ? 4.962 -0.940 -7.194 1.00 94.38 97 GLN A CA 1
ATOM 683 C C . GLN A 1 97 ? 4.807 -2.099 -6.192 1.00 94.38 97 GLN A C 1
ATOM 685 O O . GLN A 1 97 ? 3.821 -2.132 -5.461 1.00 94.38 97 GLN A O 1
ATOM 690 N N . LEU A 1 98 ? 5.799 -2.994 -6.077 1.00 95.94 98 LEU A N 1
ATOM 691 C CA . LEU A 1 98 ? 5.809 -4.072 -5.072 1.00 95.94 98 LEU A CA 1
ATOM 692 C C . LEU A 1 98 ? 5.775 -3.530 -3.635 1.00 95.94 98 LEU A C 1
ATOM 694 O O . LEU A 1 98 ? 5.133 -4.108 -2.760 1.00 95.94 98 LEU A O 1
ATOM 698 N N . ARG A 1 99 ? 6.447 -2.400 -3.382 1.00 97.56 99 ARG A N 1
ATOM 699 C CA . ARG A 1 99 ? 6.367 -1.715 -2.087 1.00 97.56 99 ARG A CA 1
ATOM 700 C C . ARG A 1 99 ? 4.956 -1.193 -1.828 1.00 97.56 99 ARG A C 1
ATOM 702 O O . ARG A 1 99 ? 4.456 -1.355 -0.719 1.00 97.56 99 ARG A O 1
ATOM 709 N N . HIS A 1 100 ? 4.312 -0.586 -2.825 1.00 97.94 100 HIS A N 1
ATOM 710 C CA . HIS A 1 100 ? 2.954 -0.056 -2.675 1.00 97.94 100 HIS A CA 1
ATOM 711 C C . HIS A 1 100 ? 1.950 -1.165 -2.356 1.00 97.94 100 HIS A C 1
ATOM 713 O O . HIS A 1 100 ? 1.117 -0.986 -1.472 1.00 97.94 100 HIS A O 1
ATOM 719 N N . ASP A 1 101 ? 2.084 -2.320 -3.008 1.00 97.12 101 ASP A N 1
ATOM 720 C CA . ASP A 1 101 ? 1.263 -3.502 -2.743 1.00 97.12 101 ASP A CA 1
ATOM 721 C C . ASP A 1 101 ? 1.439 -4.019 -1.304 1.00 97.12 101 ASP A C 1
ATOM 723 O O . ASP A 1 101 ? 0.478 -4.069 -0.533 1.00 97.12 101 ASP A O 1
ATOM 727 N N . ALA A 1 102 ? 2.682 -4.283 -0.883 1.00 98.12 102 ALA A N 1
ATOM 728 C CA . ALA A 1 102 ? 2.979 -4.789 0.458 1.00 98.12 102 ALA A CA 1
ATOM 729 C C . ALA A 1 102 ? 2.479 -3.851 1.575 1.00 98.12 102 ALA A C 1
ATOM 731 O O . ALA A 1 102 ? 1.897 -4.293 2.573 1.00 98.12 102 ALA A O 1
ATOM 732 N N . PHE A 1 103 ? 2.684 -2.541 1.412 1.00 98.69 103 PHE A N 1
ATOM 733 C CA . PHE A 1 103 ? 2.221 -1.542 2.374 1.00 98.69 103 PHE A CA 1
ATOM 734 C C . PHE A 1 103 ? 0.706 -1.356 2.336 1.00 98.69 103 PHE A C 1
ATOM 736 O O . PHE A 1 103 ? 0.089 -1.249 3.397 1.00 98.69 103 PHE A O 1
ATOM 743 N N . GLY A 1 104 ? 0.101 -1.353 1.146 1.00 98.56 104 GLY A N 1
ATOM 744 C CA . GLY A 1 104 ? -1.348 -1.283 0.979 1.00 98.56 104 GLY A CA 1
ATOM 745 C C . GLY A 1 104 ? -2.038 -2.451 1.668 1.00 98.56 104 GLY A C 1
ATOM 746 O O . GLY A 1 104 ? -2.965 -2.250 2.450 1.00 98.56 104 GLY A O 1
ATOM 747 N N . ARG A 1 105 ? -1.510 -3.664 1.500 1.00 98.50 105 ARG A N 1
ATOM 748 C CA . ARG A 1 105 ? -2.027 -4.860 2.163 1.00 98.50 105 ARG A CA 1
ATOM 749 C C . ARG A 1 105 ? -1.947 -4.776 3.689 1.00 98.50 105 ARG A C 1
ATOM 751 O O . ARG A 1 105 ? -2.917 -5.101 4.376 1.00 98.50 105 ARG A O 1
ATOM 758 N N . LEU A 1 106 ? -0.817 -4.316 4.232 1.00 98.81 106 LEU A N 1
ATOM 759 C CA . LEU A 1 106 ? -0.649 -4.120 5.676 1.00 98.81 106 LEU A CA 1
ATOM 760 C C . LEU A 1 106 ? -1.619 -3.067 6.224 1.00 98.81 106 LEU A C 1
ATOM 762 O O . LEU A 1 106 ? -2.237 -3.270 7.271 1.00 98.81 106 LEU A O 1
ATOM 766 N N . LEU A 1 107 ? -1.755 -1.947 5.515 1.00 98.75 107 LEU A N 1
ATOM 767 C CA . LEU A 1 107 ? -2.651 -0.865 5.896 1.00 98.75 107 LEU A CA 1
ATOM 768 C C . LEU A 1 107 ? -4.115 -1.317 5.851 1.00 98.75 107 LEU A C 1
ATOM 770 O O . LEU A 1 107 ? -4.834 -1.117 6.829 1.00 98.75 107 LEU A O 1
ATOM 774 N N . ARG A 1 108 ? -4.531 -2.009 4.783 1.00 98.50 108 ARG A N 1
ATOM 775 C CA . ARG A 1 108 ? -5.876 -2.583 4.655 1.00 98.50 108 ARG A CA 1
ATOM 776 C C . ARG A 1 108 ? -6.201 -3.513 5.819 1.00 98.50 108 ARG A C 1
ATOM 778 O O . ARG A 1 108 ? -7.227 -3.330 6.465 1.00 98.50 108 ARG A O 1
ATOM 785 N N . LEU A 1 109 ? -5.304 -4.449 6.151 1.00 98.38 109 LEU A N 1
ATOM 786 C CA . LEU A 1 109 ? -5.521 -5.376 7.267 1.00 98.38 109 LEU A CA 1
ATOM 787 C C . LEU A 1 109 ? -5.732 -4.657 8.602 1.00 98.38 109 LEU A C 1
ATOM 789 O O . LEU A 1 109 ? -6.574 -5.088 9.390 1.00 98.38 109 LEU A O 1
ATOM 793 N N . ARG A 1 110 ? -4.999 -3.569 8.856 1.00 98.44 110 ARG A N 1
ATOM 794 C CA . ARG A 1 110 ? -5.151 -2.764 10.077 1.00 98.44 110 ARG A CA 1
ATOM 795 C C . ARG A 1 110 ? -6.447 -1.964 10.099 1.00 98.44 110 ARG A C 1
ATOM 797 O O . ARG A 1 110 ? -7.084 -1.905 11.146 1.00 98.44 110 ARG A O 1
ATOM 804 N N . LEU A 1 111 ? -6.839 -1.384 8.967 1.00 98.31 111 LEU A N 1
ATOM 805 C CA . LEU A 1 111 ? -8.108 -0.666 8.830 1.00 98.31 111 LEU A CA 1
ATOM 806 C C . LEU A 1 111 ? -9.308 -1.600 9.032 1.00 98.31 111 LEU A C 1
ATOM 808 O O . LEU A 1 111 ? -10.254 -1.237 9.725 1.00 98.31 111 LEU A O 1
ATOM 812 N N . ASP A 1 112 ? -9.235 -2.822 8.500 1.00 98.12 112 ASP A N 1
ATOM 813 C CA . ASP A 1 112 ? -10.271 -3.847 8.668 1.00 98.12 112 ASP A CA 1
ATOM 814 C C . ASP A 1 112 ? -10.316 -4.440 10.081 1.00 98.12 112 ASP A C 1
ATOM 816 O O . ASP A 1 112 ? -11.367 -4.879 10.547 1.00 98.12 112 ASP A O 1
ATOM 820 N N . ASN A 1 113 ? -9.173 -4.475 10.774 1.00 98.12 113 ASN A N 1
ATOM 821 C CA . ASN A 1 113 ? -9.020 -5.150 12.062 1.00 98.12 113 ASN A CA 1
ATOM 822 C C . ASN A 1 113 ? -8.356 -4.238 13.110 1.00 98.12 113 ASN A C 1
ATOM 824 O O . ASN A 1 113 ? -7.314 -4.601 13.671 1.00 98.12 113 ASN A O 1
ATOM 828 N N . PRO A 1 114 ? -8.958 -3.082 13.449 1.00 97.19 114 PRO A N 1
ATOM 829 C CA . PRO A 1 114 ? -8.315 -2.056 14.275 1.00 97.19 114 PRO A CA 1
ATOM 830 C C . PRO A 1 114 ? -7.991 -2.517 15.704 1.00 97.19 114 PRO A C 1
ATOM 832 O O . PRO A 1 114 ? -7.188 -1.893 16.391 1.00 97.19 114 PRO A O 1
ATOM 835 N N . GLN A 1 115 ? -8.599 -3.617 16.159 1.00 96.50 115 GLN A N 1
ATOM 836 C CA . GLN A 1 115 ? -8.404 -4.166 17.503 1.00 96.50 115 GLN A CA 1
ATOM 837 C C . GLN A 1 115 ? -7.232 -5.155 17.611 1.00 96.50 115 GLN A C 1
ATOM 839 O O . GLN A 1 115 ? -6.823 -5.483 18.721 1.00 96.50 115 GLN A O 1
ATOM 844 N N . VAL A 1 116 ? -6.706 -5.664 16.489 1.00 97.06 116 VAL A N 1
ATOM 845 C CA . VAL A 1 116 ? -5.678 -6.724 16.493 1.00 97.06 116 VAL A CA 1
ATOM 846 C C . VAL A 1 116 ? -4.274 -6.154 16.705 1.00 97.06 116 VAL A C 1
ATOM 848 O O . VAL A 1 116 ? -3.481 -6.712 17.457 1.00 97.06 116 VAL A O 1
ATOM 851 N N . ASP A 1 117 ? -3.975 -5.025 16.069 1.00 94.75 117 ASP A N 1
ATOM 852 C CA . ASP A 1 117 ? -2.738 -4.263 16.241 1.00 94.75 117 ASP A CA 1
ATOM 853 C C . ASP A 1 117 ? -3.094 -2.779 16.193 1.00 94.75 117 ASP A C 1
ATOM 855 O O . ASP A 1 117 ? -3.026 -2.133 15.146 1.00 94.75 117 ASP A O 1
ATOM 859 N N . ALA A 1 118 ? -3.557 -2.266 17.333 1.00 95.56 118 ALA A N 1
ATOM 860 C CA . ALA A 1 118 ? -4.090 -0.917 17.426 1.00 95.56 118 ALA A CA 1
ATOM 861 C C . ALA A 1 118 ? -3.038 0.124 17.013 1.00 95.56 118 ALA A C 1
ATOM 863 O O . ALA A 1 118 ? -1.951 0.216 17.595 1.00 95.56 118 ALA A O 1
ATOM 864 N N . LYS A 1 119 ? -3.392 0.928 16.008 1.00 97.75 119 LYS A N 1
ATOM 865 C CA . LYS A 1 119 ? -2.644 2.100 15.548 1.00 97.75 119 LYS A CA 1
ATOM 866 C C . LYS A 1 119 ? -3.533 3.325 15.627 1.00 97.75 119 LYS A C 1
ATOM 868 O O . LYS A 1 119 ? -4.740 3.241 15.411 1.00 97.75 119 LYS A O 1
ATOM 873 N N . THR A 1 120 ? -2.933 4.472 15.912 1.00 98.38 120 THR A N 1
ATOM 874 C CA . THR A 1 120 ? -3.628 5.745 15.727 1.00 98.38 120 THR A CA 1
ATOM 875 C C . THR A 1 120 ? -3.774 6.036 14.230 1.00 98.38 120 THR A C 1
ATOM 877 O O . THR A 1 120 ? -2.920 5.607 13.447 1.00 98.38 120 THR A O 1
ATOM 880 N N . PRO A 1 121 ? -4.782 6.819 13.810 1.00 98.50 121 PRO A N 1
ATOM 881 C CA . PRO A 1 121 ? -4.886 7.251 12.417 1.00 98.50 121 PRO A CA 1
ATOM 882 C C . PRO A 1 121 ? -3.612 7.950 11.912 1.00 98.50 121 PRO A C 1
ATOM 884 O O . PRO A 1 121 ? -3.198 7.729 10.781 1.00 98.50 121 PRO A O 1
ATOM 887 N N . GLN A 1 122 ? -2.901 8.693 12.772 1.00 98.62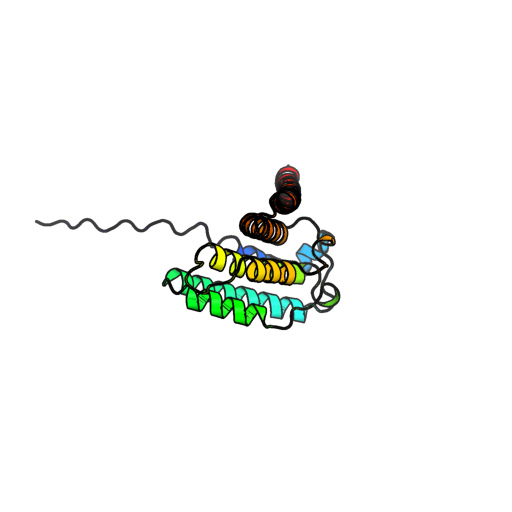 122 GLN A N 1
ATOM 888 C CA . GLN A 1 122 ? -1.613 9.289 12.401 1.00 98.62 122 GLN A CA 1
ATOM 889 C C . GLN A 1 122 ? -0.544 8.231 12.082 1.00 98.62 122 GLN A C 1
ATOM 891 O O . GLN A 1 122 ? 0.163 8.362 11.093 1.00 98.62 122 GLN A O 1
ATOM 896 N N 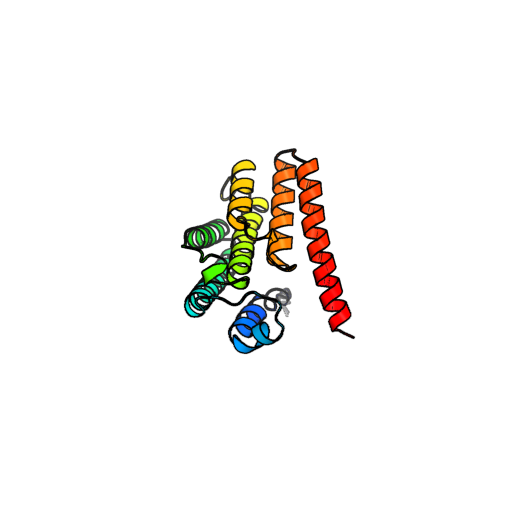. GLN A 1 123 ? -0.449 7.154 12.867 1.00 98.62 123 GLN A N 1
ATOM 897 C CA . GLN A 1 123 ? 0.490 6.060 12.583 1.00 98.62 123 GLN A CA 1
ATOM 898 C C . GLN A 1 123 ? 0.142 5.313 11.288 1.00 98.62 123 GLN A C 1
ATOM 900 O O . GLN A 1 123 ? 1.038 4.825 10.600 1.00 98.62 123 GLN A O 1
ATOM 905 N N . LEU A 1 124 ? -1.148 5.205 10.961 1.00 98.81 124 LEU A N 1
ATOM 906 C CA . LEU A 1 124 ? -1.604 4.638 9.691 1.00 98.81 124 LEU A CA 1
ATOM 907 C C . LEU A 1 124 ? -1.267 5.560 8.514 1.00 98.81 124 LEU A C 1
ATOM 909 O O . LEU A 1 124 ? -0.877 5.072 7.454 1.00 98.81 124 LEU A O 1
ATOM 913 N N . LEU A 1 125 ? -1.351 6.878 8.711 1.00 98.81 125 LEU A N 1
ATOM 914 C CA . LEU A 1 125 ? -0.973 7.853 7.694 1.00 98.81 125 LEU A CA 1
ATOM 915 C C . LEU A 1 125 ? 0.532 7.783 7.441 1.00 98.81 125 LEU A C 1
ATOM 917 O O . LEU A 1 125 ? 0.950 7.642 6.298 1.00 98.81 125 LEU A O 1
ATOM 921 N N . ASP A 1 126 ? 1.340 7.774 8.502 1.00 98.69 126 ASP A N 1
ATOM 922 C CA . ASP A 1 126 ? 2.796 7.638 8.402 1.00 98.69 126 ASP A CA 1
ATOM 923 C C . ASP A 1 126 ? 3.193 6.341 7.671 1.00 98.69 126 ASP A C 1
ATOM 925 O O . ASP A 1 126 ? 4.143 6.327 6.886 1.00 98.69 126 ASP A O 1
ATOM 929 N N . LEU A 1 127 ? 2.447 5.250 7.888 1.00 98.62 127 LEU A N 1
ATOM 930 C CA . LEU A 1 127 ? 2.627 3.997 7.153 1.00 98.62 127 LEU A CA 1
ATOM 931 C C . LEU A 1 127 ? 2.319 4.163 5.660 1.00 98.62 127 LEU A C 1
ATOM 933 O O . LEU A 1 127 ? 3.101 3.695 4.832 1.00 98.62 127 LEU A O 1
ATOM 937 N N . ALA A 1 128 ? 1.209 4.818 5.311 1.00 98.69 128 ALA A N 1
ATOM 938 C CA . ALA A 1 128 ? 0.848 5.077 3.921 1.00 98.69 128 ALA A CA 1
ATOM 939 C C . ALA A 1 128 ? 1.917 5.926 3.210 1.00 98.69 128 ALA A C 1
ATOM 941 O O . ALA A 1 128 ? 2.361 5.565 2.120 1.00 98.69 128 ALA A O 1
ATOM 942 N N . GLU A 1 129 ? 2.394 6.996 3.854 1.00 98.38 129 GLU A N 1
ATOM 943 C CA . GLU A 1 129 ? 3.457 7.867 3.330 1.00 98.38 129 GLU A CA 1
ATOM 944 C C . GLU A 1 129 ? 4.783 7.113 3.159 1.00 98.38 129 GLU A C 1
ATOM 946 O O . GLU A 1 129 ? 5.470 7.254 2.146 1.00 98.38 129 GLU A O 1
ATOM 951 N N . GLN A 1 130 ? 5.143 6.257 4.122 1.00 97.56 130 GLN A N 1
ATOM 952 C CA . GLN A 1 130 ? 6.322 5.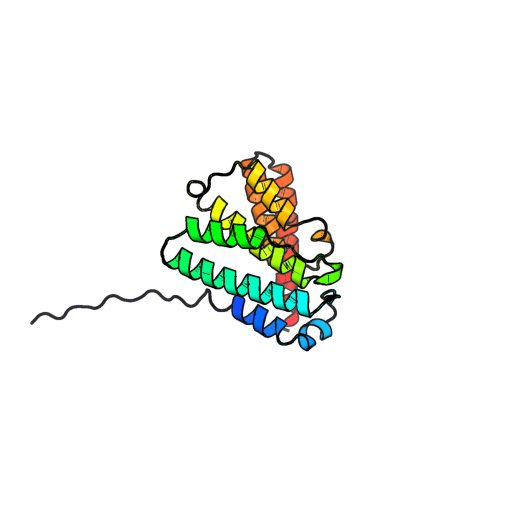398 4.010 1.00 97.56 130 GLN A CA 1
ATOM 953 C C . GLN A 1 130 ? 6.201 4.425 2.827 1.00 97.56 130 GLN A C 1
ATOM 955 O O . GLN A 1 130 ? 7.188 4.184 2.123 1.00 97.56 130 GLN A O 1
ATOM 960 N N . GLY A 1 131 ? 5.005 3.876 2.609 1.00 97.56 131 GLY A N 1
ATOM 961 C CA . GLY A 1 131 ? 4.704 2.986 1.494 1.00 97.56 131 GLY A CA 1
ATOM 962 C C . GLY A 1 131 ? 4.818 3.688 0.149 1.00 97.56 131 GLY A C 1
ATOM 963 O O . GLY A 1 131 ? 5.515 3.184 -0.722 1.00 97.56 131 GLY A O 1
ATOM 964 N N . LEU A 1 132 ? 4.219 4.871 0.005 1.00 97.50 132 LEU A N 1
ATOM 965 C CA . LEU A 1 132 ? 4.253 5.672 -1.224 1.00 97.50 132 LEU A CA 1
ATOM 966 C C . LEU A 1 132 ? 5.651 6.231 -1.525 1.00 97.50 132 LEU A C 1
ATOM 968 O O . LEU A 1 132 ? 6.091 6.272 -2.675 1.00 97.50 132 LEU A O 1
ATOM 972 N N . GLY A 1 133 ? 6.414 6.622 -0.500 1.00 94.81 133 GLY A N 1
ATOM 973 C CA . GLY A 1 133 ? 7.665 7.359 -0.699 1.00 94.81 133 GLY A CA 1
ATOM 974 C C . GLY A 1 133 ? 7.454 8.657 -1.486 1.00 94.81 133 GLY A C 1
ATOM 975 O O . GLY A 1 133 ? 6.355 9.197 -1.535 1.00 94.81 133 GLY A O 1
ATOM 976 N N . ARG A 1 134 ? 8.514 9.170 -2.117 1.00 88.56 134 ARG A N 1
ATOM 977 C CA . ARG A 1 134 ? 8.440 10.390 -2.950 1.00 88.56 134 ARG A CA 1
ATOM 978 C C . ARG A 1 134 ? 8.332 10.081 -4.440 1.00 88.56 134 ARG A C 1
ATOM 980 O O . ARG A 1 134 ? 8.111 10.973 -5.245 1.00 88.56 134 ARG A O 1
ATOM 987 N N . GLU A 1 135 ? 8.557 8.829 -4.810 1.00 88.31 135 GLU A N 1
ATOM 988 C CA . GLU A 1 135 ? 8.717 8.389 -6.189 1.00 88.31 135 GLU A CA 1
ATOM 989 C C . GLU A 1 135 ? 7.393 8.037 -6.868 1.00 88.31 135 GLU A C 1
ATOM 991 O O . GLU A 1 135 ? 7.389 7.863 -8.082 1.00 88.31 135 GLU A O 1
ATOM 996 N N . TRP A 1 136 ? 6.293 7.913 -6.118 1.00 92.38 136 TRP A N 1
ATOM 997 C CA . TRP A 1 136 ? 5.017 7.442 -6.661 1.00 92.38 136 TRP A CA 1
ATOM 998 C C . TRP A 1 136 ? 4.458 8.357 -7.760 1.00 92.38 136 TRP A C 1
ATOM 1000 O O . TRP A 1 136 ? 3.886 7.852 -8.718 1.00 92.38 136 TRP A O 1
ATOM 1010 N N . GLU A 1 137 ? 4.697 9.670 -7.676 1.00 91.50 137 GLU A N 1
ATOM 1011 C CA . GLU A 1 137 ? 4.298 10.656 -8.696 1.00 91.50 137 GLU A CA 1
ATOM 1012 C C . GLU A 1 137 ? 5.064 10.496 -10.023 1.00 91.50 137 GLU A C 1
ATOM 1014 O O . GLU A 1 137 ? 4.677 11.064 -11.039 1.00 91.50 137 GLU A O 1
ATOM 1019 N N . LEU A 1 138 ? 6.171 9.744 -10.021 1.00 91.88 138 LEU A N 1
ATOM 1020 C CA . LEU A 1 138 ? 6.992 9.473 -11.207 1.00 91.88 138 LEU A CA 1
ATOM 1021 C C . LEU A 1 138 ? 6.617 8.160 -11.901 1.00 91.88 138 LEU A C 1
ATOM 1023 O O . LEU A 1 138 ? 7.294 7.777 -12.859 1.00 91.88 138 LEU A O 1
ATOM 1027 N N . LEU A 1 139 ? 5.641 7.431 -11.361 1.00 89.50 139 LEU A N 1
ATOM 1028 C CA . LEU A 1 139 ? 5.174 6.174 -11.923 1.00 89.50 139 LEU A CA 1
ATOM 1029 C C . LEU A 1 139 ? 4.040 6.437 -12.906 1.00 89.50 139 LEU A C 1
ATOM 1031 O O . LEU A 1 139 ? 3.150 7.241 -12.634 1.00 89.50 139 LEU A O 1
ATOM 1035 N N . ASP A 1 140 ? 4.026 5.667 -13.987 1.00 90.81 140 ASP A N 1
ATOM 1036 C CA . ASP A 1 140 ? 2.827 5.522 -14.804 1.00 90.81 140 ASP A CA 1
ATOM 1037 C C . ASP A 1 140 ? 1.660 4.980 -13.947 1.00 90.81 140 ASP A C 1
ATOM 1039 O O . ASP A 1 140 ? 1.901 4.270 -12.949 1.00 90.81 140 ASP A O 1
ATOM 1043 N N . PRO A 1 141 ? 0.398 5.284 -14.319 1.00 90.06 141 PRO A N 1
ATOM 1044 C CA . PRO A 1 141 ? -0.778 4.754 -13.640 1.00 90.06 141 PRO A CA 1
ATOM 1045 C C . PRO A 1 141 ? -0.666 3.244 -13.422 1.00 90.06 141 PRO A C 1
ATOM 1047 O O . PRO A 1 141 ? -0.350 2.478 -14.331 1.00 90.06 141 PRO A O 1
ATOM 1050 N N . ASN A 1 142 ? -0.876 2.807 -12.181 1.00 91.00 142 ASN A N 1
ATOM 1051 C CA . ASN A 1 142 ? -0.786 1.400 -11.803 1.00 91.00 142 ASN A CA 1
ATOM 1052 C C . ASN A 1 142 ? -1.720 1.096 -10.620 1.00 91.00 142 ASN A C 1
ATOM 1054 O O . ASN A 1 142 ? -1.919 1.954 -9.751 1.00 91.00 142 ASN A O 1
ATOM 1058 N N . PRO A 1 143 ? -2.287 -0.122 -10.564 1.00 92.81 143 PRO A N 1
ATOM 1059 C CA . PRO A 1 143 ? -3.348 -0.445 -9.612 1.00 92.81 143 PRO A CA 1
ATOM 1060 C C . PRO A 1 143 ? -2.871 -0.416 -8.156 1.00 92.81 143 PRO A C 1
ATOM 1062 O O . PRO A 1 143 ? -3.628 -0.027 -7.270 1.00 92.81 143 PRO A O 1
ATOM 1065 N N . PHE A 1 144 ? -1.610 -0.770 -7.892 1.00 95.62 144 PHE A N 1
ATOM 1066 C CA . PHE A 1 144 ? -1.060 -0.799 -6.533 1.00 95.62 144 PHE A CA 1
ATOM 1067 C C . PHE A 1 144 ? -0.930 0.604 -5.934 1.00 95.62 144 PHE A C 1
ATOM 1069 O O . PHE A 1 144 ? -1.266 0.824 -4.771 1.00 95.62 144 PHE A O 1
ATOM 1076 N N . THR A 1 145 ? -0.495 1.576 -6.741 1.00 96.69 145 THR A N 1
ATOM 1077 C CA . THR A 1 145 ? -0.398 2.981 -6.318 1.00 96.69 145 THR A CA 1
ATOM 1078 C C . THR A 1 145 ? -1.782 3.582 -6.114 1.00 96.69 145 THR A C 1
ATOM 1080 O O . THR A 1 145 ? -2.029 4.175 -5.068 1.00 96.69 145 THR A O 1
ATOM 1083 N N . ALA A 1 146 ? -2.705 3.368 -7.058 1.00 96.75 146 ALA A N 1
ATOM 1084 C CA . ALA A 1 146 ? -4.082 3.842 -6.932 1.00 96.75 146 ALA A CA 1
ATOM 1085 C C . ALA A 1 146 ? -4.768 3.278 -5.674 1.00 96.75 146 ALA A C 1
ATOM 1087 O O . ALA A 1 146 ? -5.452 4.003 -4.945 1.00 96.75 146 ALA A O 1
ATOM 1088 N N . HIS A 1 147 ? -4.540 1.997 -5.369 1.00 98.00 147 HIS A N 1
ATOM 1089 C CA . HIS A 1 147 ? -5.063 1.372 -4.161 1.00 98.00 147 HIS A CA 1
ATOM 1090 C C . HIS A 1 147 ? -4.471 1.985 -2.885 1.00 98.00 147 HIS A C 1
ATOM 1092 O O . HIS A 1 147 ? -5.226 2.377 -1.996 1.00 98.00 147 HIS A O 1
ATOM 1098 N N . LEU A 1 148 ? -3.144 2.137 -2.795 1.00 98.50 148 LEU A N 1
ATOM 1099 C CA . LEU A 1 148 ? -2.508 2.727 -1.613 1.00 98.50 148 LEU A CA 1
ATOM 1100 C C . LEU A 1 148 ? -2.894 4.204 -1.412 1.00 98.50 148 LEU A C 1
ATOM 1102 O O . LEU A 1 148 ? -3.097 4.626 -0.274 1.00 98.50 148 LEU A O 1
ATOM 1106 N N . LEU A 1 149 ? -3.061 4.976 -2.491 1.00 98.62 149 LEU A N 1
ATOM 1107 C CA . LEU A 1 149 ? -3.623 6.330 -2.423 1.00 98.62 149 LEU A CA 1
ATOM 1108 C C . LEU A 1 149 ? -5.051 6.307 -1.867 1.00 98.62 149 LEU A C 1
ATOM 1110 O O . LEU A 1 149 ? -5.359 7.075 -0.963 1.00 98.62 149 LEU A O 1
ATOM 1114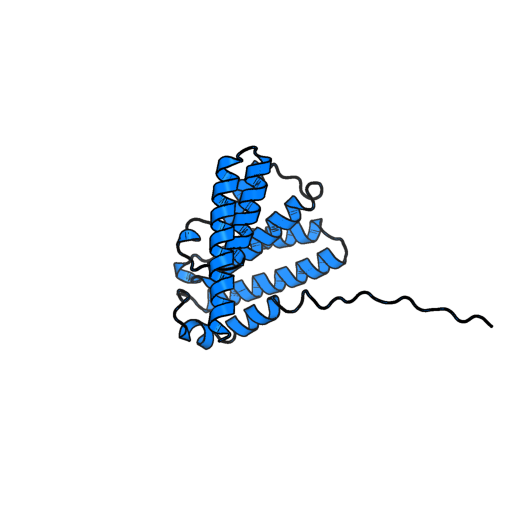 N N . SER A 1 150 ? -5.901 5.385 -2.321 1.00 98.62 150 SER A N 1
ATOM 1115 C CA . SER A 1 150 ? -7.263 5.254 -1.781 1.00 98.62 150 SER A CA 1
ATOM 1116 C C . SER A 1 150 ? -7.248 4.975 -0.272 1.00 98.62 150 SER A C 1
ATOM 1118 O O . SER A 1 150 ? -7.934 5.651 0.486 1.00 98.62 150 SER A O 1
ATOM 1120 N N . LEU A 1 151 ? -6.392 4.058 0.192 1.00 98.81 151 LEU A N 1
ATOM 1121 C CA . LEU A 1 151 ? -6.251 3.768 1.625 1.00 98.81 151 LEU A CA 1
ATOM 1122 C C . LEU A 1 151 ? -5.710 4.966 2.419 1.00 98.81 151 LEU A C 1
ATOM 1124 O O . LEU A 1 151 ? -6.115 5.189 3.557 1.00 98.81 151 LEU A O 1
ATOM 1128 N N . ARG A 1 152 ? -4.807 5.760 1.833 1.00 98.75 152 ARG A N 1
ATOM 1129 C CA . ARG A 1 152 ? -4.359 7.029 2.423 1.00 98.75 152 ARG A CA 1
ATOM 1130 C C . ARG A 1 152 ? -5.526 8.008 2.572 1.00 98.75 152 ARG A C 1
ATOM 1132 O O . ARG A 1 152 ? -5.618 8.659 3.609 1.00 98.75 152 ARG A O 1
ATOM 1139 N N . GLY A 1 153 ? -6.411 8.083 1.577 1.00 98.75 153 GLY A N 1
ATOM 1140 C CA . GLY A 1 153 ? -7.665 8.838 1.646 1.00 98.75 153 GLY A CA 1
ATOM 1141 C C . GLY A 1 153 ? -8.537 8.402 2.828 1.00 98.75 153 GLY A C 1
ATOM 1142 O O . GLY A 1 153 ? -8.896 9.245 3.646 1.00 98.75 153 GLY A O 1
ATOM 1143 N N . GLU A 1 154 ? -8.763 7.093 2.999 1.00 98.75 154 GLU A N 1
ATOM 1144 C CA . GLU A 1 154 ? -9.548 6.544 4.125 1.00 98.75 154 GLU A CA 1
ATOM 1145 C C . GLU A 1 154 ? -8.958 6.958 5.483 1.00 98.75 154 GLU A C 1
ATOM 1147 O O . GLU A 1 154 ? -9.675 7.307 6.423 1.00 98.75 154 GLU A O 1
ATOM 1152 N N . VAL A 1 155 ? -7.628 6.956 5.603 1.00 98.81 155 VAL A N 1
ATOM 1153 C CA . VAL A 1 155 ? -6.947 7.388 6.831 1.00 98.81 155 VAL A CA 1
ATOM 1154 C C . VAL A 1 155 ? -7.073 8.900 7.057 1.00 98.81 155 VAL A C 1
ATOM 1156 O O . VAL A 1 155 ? -7.209 9.339 8.201 1.00 98.81 155 VAL A O 1
ATOM 1159 N N . LEU A 1 156 ? -7.030 9.710 5.997 1.00 98.81 156 LEU A N 1
ATOM 1160 C CA . LEU A 1 156 ? -7.224 11.159 6.091 1.00 98.81 156 LEU A CA 1
ATOM 1161 C C . LEU A 1 156 ? -8.644 11.507 6.559 1.00 98.81 156 LEU A C 1
ATOM 1163 O O . LEU A 1 156 ? -8.786 12.379 7.417 1.00 98.81 156 LEU A O 1
ATOM 1167 N N . GLU A 1 157 ? -9.666 10.779 6.105 1.00 98.44 157 GLU A N 1
ATOM 1168 C CA . GLU A 1 157 ? -11.036 10.906 6.629 1.00 98.44 157 GLU A CA 1
ATOM 1169 C C . GLU A 1 157 ? -11.101 10.569 8.126 1.00 98.44 157 GLU A C 1
ATOM 1171 O O . GLU A 1 157 ? -11.696 11.307 8.909 1.00 98.44 157 GLU A O 1
ATOM 1176 N N . GLN A 1 158 ? -10.423 9.504 8.577 1.00 98.19 158 GLN A N 1
ATOM 1177 C CA . GLN A 1 158 ? -10.355 9.173 10.011 1.00 98.19 158 GLN A CA 1
ATOM 1178 C C . GLN A 1 158 ? -9.684 10.266 10.857 1.00 98.19 158 GLN A C 1
ATOM 1180 O O . GLN A 1 158 ? -9.940 10.364 12.059 1.00 98.19 158 GLN A O 1
ATOM 1185 N N . LEU A 1 159 ? -8.821 11.081 10.248 1.00 98.62 159 LEU A N 1
ATOM 1186 C CA . LEU A 1 159 ? -8.191 12.246 10.870 1.00 98.62 159 LEU A CA 1
ATOM 1187 C C . LEU A 1 159 ? -9.055 13.518 10.786 1.00 98.62 159 LEU A C 1
ATOM 1189 O O . LEU A 1 159 ? -8.644 14.548 11.321 1.00 98.62 159 LEU A O 1
ATOM 1193 N N . GLY A 1 160 ? -10.219 13.470 10.128 1.00 98.50 160 GLY A N 1
ATOM 1194 C CA . GLY A 1 160 ? -11.073 14.631 9.860 1.00 98.50 160 GLY A CA 1
ATOM 1195 C C . GLY A 1 160 ? -10.477 15.606 8.841 1.00 98.50 160 GLY A C 1
ATOM 1196 O O . GLY A 1 160 ? -10.793 16.795 8.862 1.00 98.50 160 GLY A O 1
ATOM 1197 N N . ARG A 1 161 ? -9.559 15.131 7.990 1.00 98.56 161 ARG A N 1
ATOM 1198 C CA . ARG A 1 161 ? -8.898 15.909 6.931 1.00 98.56 161 ARG A CA 1
ATOM 1199 C C . ARG A 1 161 ? -9.601 15.683 5.593 1.00 98.56 161 ARG A C 1
ATOM 1201 O O . ARG A 1 161 ? -8.981 15.239 4.628 1.00 98.56 161 ARG A O 1
ATOM 1208 N N . ASP A 1 162 ? -10.894 15.975 5.551 1.00 98.44 162 ASP A N 1
ATOM 1209 C CA . ASP A 1 162 ? -11.776 15.592 4.442 1.00 98.44 162 ASP A CA 1
ATOM 1210 C C . ASP A 1 162 ? -11.362 16.222 3.100 1.00 98.44 162 ASP A C 1
ATOM 1212 O O . ASP A 1 162 ? -11.371 15.546 2.074 1.00 98.44 162 ASP A O 1
ATOM 1216 N N . ASP A 1 163 ? -10.921 17.485 3.099 1.00 98.62 163 ASP A N 1
ATOM 1217 C CA . ASP A 1 163 ? -10.447 18.162 1.881 1.00 98.62 163 ASP A CA 1
ATOM 1218 C C . ASP A 1 163 ? -9.203 17.476 1.289 1.00 98.62 163 ASP A C 1
ATOM 1220 O O . ASP A 1 163 ? -9.103 17.284 0.074 1.00 98.62 163 ASP A O 1
ATOM 1224 N N . ASP A 1 164 ? -8.269 17.054 2.149 1.00 98.44 164 ASP A N 1
ATOM 1225 C CA . ASP A 1 164 ? -7.089 16.305 1.718 1.00 98.44 164 ASP A CA 1
ATOM 1226 C C . ASP A 1 164 ? -7.497 14.913 1.222 1.00 98.44 164 ASP A C 1
ATOM 1228 O O . ASP A 1 164 ? -7.000 14.454 0.195 1.00 98.44 164 ASP A O 1
ATOM 1232 N N . ALA A 1 165 ? -8.422 14.244 1.918 1.00 98.75 165 ALA A N 1
ATOM 1233 C CA . ALA A 1 165 ? -8.927 12.938 1.511 1.00 98.75 165 ALA A CA 1
ATOM 1234 C C . ALA A 1 165 ? -9.564 12.990 0.116 1.00 98.75 165 ALA A C 1
ATOM 1236 O O . ALA A 1 165 ? -9.223 12.172 -0.736 1.00 98.75 165 ALA A O 1
ATOM 1237 N N . LEU A 1 166 ? -10.415 13.986 -0.154 1.00 98.75 166 LEU A N 1
ATOM 1238 C CA . LEU A 1 166 ? -11.035 14.197 -1.465 1.00 98.75 166 LEU A CA 1
ATOM 1239 C C . LEU A 1 166 ? -9.993 14.378 -2.570 1.00 98.75 166 LEU A C 1
ATOM 1241 O O . LEU A 1 166 ? -10.128 13.779 -3.638 1.00 98.75 166 LEU A O 1
ATOM 1245 N N . LEU A 1 167 ? -8.939 15.158 -2.313 1.00 98.50 167 LEU A N 1
ATOM 1246 C CA . LEU A 1 167 ? -7.849 15.328 -3.270 1.00 98.50 167 LEU A CA 1
ATOM 1247 C C . 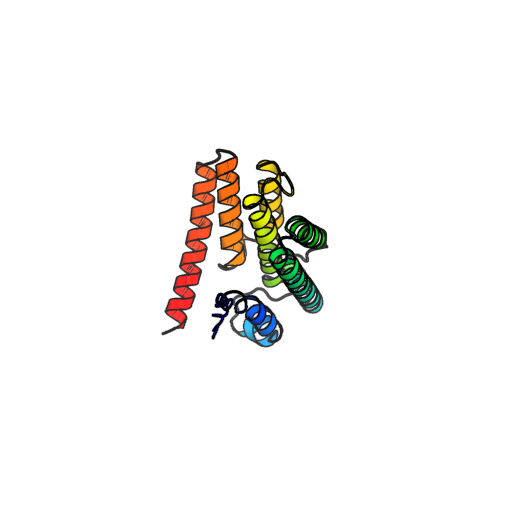LEU A 1 167 ? -7.157 13.991 -3.572 1.00 98.50 167 LEU A C 1
ATOM 1249 O O . LEU A 1 167 ? -6.927 13.665 -4.737 1.00 98.50 167 LEU A O 1
ATOM 1253 N N . ILE A 1 168 ? -6.856 13.201 -2.541 1.00 98.31 168 ILE A N 1
ATOM 1254 C CA . ILE A 1 168 ? -6.177 11.911 -2.705 1.00 98.31 168 ILE A CA 1
ATOM 1255 C C . ILE A 1 168 ? -7.073 10.878 -3.394 1.00 98.31 168 ILE A C 1
ATOM 1257 O O . ILE A 1 168 ? -6.609 10.154 -4.278 1.00 98.31 168 ILE A O 1
ATOM 1261 N N . TYR A 1 169 ? -8.362 10.828 -3.061 1.00 98.69 169 TYR A N 1
ATOM 1262 C CA . TYR A 1 169 ? -9.310 9.975 -3.770 1.00 98.69 169 TYR A CA 1
ATOM 1263 C C . TYR A 1 169 ? -9.431 10.360 -5.238 1.00 98.69 169 TYR A C 1
ATOM 1265 O O . TYR A 1 169 ? -9.482 9.473 -6.087 1.00 98.69 169 TYR A O 1
ATOM 1273 N N . GLN A 1 170 ? -9.429 11.656 -5.558 1.00 98.69 170 GLN A N 1
ATOM 1274 C CA . GLN A 1 170 ? -9.464 12.110 -6.943 1.00 98.69 170 GLN A CA 1
ATOM 1275 C C . GLN A 1 170 ? -8.238 11.608 -7.719 1.00 98.69 170 GLN A C 1
ATOM 1277 O O . GLN A 1 170 ? -8.399 11.045 -8.798 1.00 98.69 170 GLN A O 1
ATOM 1282 N N . GLN A 1 171 ? -7.039 11.690 -7.132 1.00 97.62 171 GLN A N 1
ATOM 1283 C CA . GLN A 1 171 ? -5.819 11.135 -7.734 1.00 97.62 171 GLN A CA 1
ATOM 1284 C C . GLN A 1 171 ? -5.911 9.618 -7.964 1.00 97.62 171 GLN A C 1
ATOM 1286 O O . GLN A 1 171 ? -5.545 9.129 -9.033 1.00 97.62 171 GLN A O 1
ATOM 1291 N N . ALA A 1 172 ? -6.425 8.863 -6.989 1.00 98.12 172 ALA A N 1
ATOM 1292 C CA . ALA A 1 172 ? -6.616 7.420 -7.133 1.00 98.12 172 ALA A CA 1
ATOM 1293 C C . ALA A 1 172 ? -7.657 7.068 -8.212 1.00 98.12 172 ALA A C 1
ATOM 1295 O O . ALA A 1 172 ? -7.475 6.114 -8.971 1.00 98.12 172 ALA A O 1
ATOM 1296 N N . LEU A 1 173 ? -8.749 7.833 -8.292 1.00 98.25 173 LEU A N 1
ATOM 1297 C CA . LEU A 1 173 ? -9.793 7.659 -9.301 1.00 98.25 173 LEU A CA 1
ATOM 1298 C C . LEU A 1 173 ? -9.280 7.958 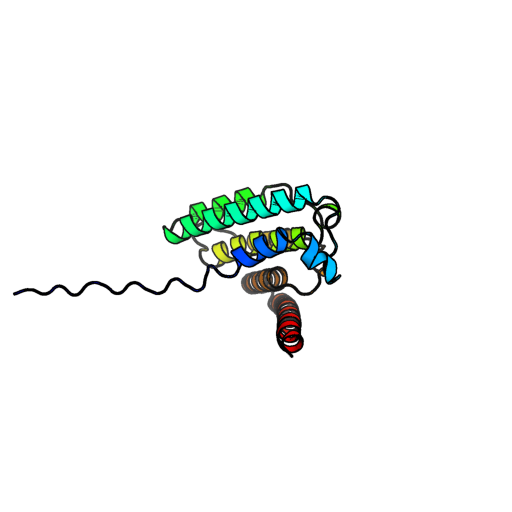-10.705 1.00 98.25 173 LEU A C 1
ATOM 1300 O O . LEU A 1 173 ? -9.610 7.211 -11.622 1.00 98.25 173 LEU A O 1
ATOM 1304 N N . ASP A 1 174 ? -8.477 9.005 -10.873 1.00 97.19 174 ASP A N 1
ATOM 1305 C CA . ASP A 1 174 ? -7.897 9.348 -12.169 1.00 97.19 174 ASP A CA 1
ATOM 1306 C C . ASP A 1 174 ? -6.931 8.256 -12.644 1.00 97.19 174 ASP A C 1
ATOM 1308 O O . ASP A 1 174 ? -7.095 7.759 -13.754 1.00 97.19 174 ASP A O 1
ATOM 1312 N N . MET A 1 175 ? -6.060 7.735 -11.768 1.00 93.81 175 MET A N 1
ATOM 1313 C CA . MET A 1 175 ? -5.236 6.563 -12.110 1.00 93.81 175 MET A CA 1
ATOM 1314 C C . MET A 1 175 ? -6.075 5.341 -12.510 1.00 93.81 175 MET A C 1
ATOM 1316 O O . MET A 1 175 ? -5.739 4.642 -13.462 1.00 93.81 175 MET A O 1
ATOM 1320 N N . ASN A 1 176 ? -7.160 5.054 -11.786 1.00 92.06 176 ASN A N 1
ATOM 1321 C CA . ASN A 1 176 ? -8.027 3.917 -12.102 1.00 92.06 176 ASN A CA 1
ATOM 1322 C C . ASN A 1 176 ? -8.772 4.094 -13.432 1.00 92.06 176 ASN A C 1
ATOM 1324 O O . ASN A 1 176 ? -9.011 3.105 -14.123 1.00 92.06 176 ASN A O 1
ATOM 1328 N N . ARG A 1 177 ? -9.142 5.329 -13.790 1.00 95.44 177 ARG A N 1
ATOM 1329 C CA . ARG A 1 177 ? -9.745 5.647 -15.092 1.00 95.44 177 ARG A CA 1
ATOM 1330 C C . ARG A 1 177 ? -8.744 5.424 -16.215 1.00 95.44 177 ARG A C 1
ATOM 1332 O O . ARG A 1 177 ? -9.068 4.681 -17.131 1.00 95.44 177 ARG A O 1
ATOM 1339 N N . ASP A 1 178 ? -7.528 5.948 -16.079 1.00 91.06 178 ASP A N 1
ATOM 1340 C CA . ASP A 1 178 ? -6.464 5.755 -17.070 1.00 91.06 178 ASP A CA 1
ATOM 1341 C C . ASP A 1 178 ? -6.168 4.261 -17.294 1.00 91.06 178 ASP A C 1
ATOM 1343 O O . ASP A 1 178 ? -6.060 3.796 -18.428 1.00 91.06 178 ASP A O 1
ATOM 1347 N N . LEU A 1 179 ? -6.107 3.478 -16.210 1.00 87.12 179 LEU A N 1
ATOM 1348 C CA . LEU A 1 179 ? -5.930 2.023 -16.273 1.00 87.12 179 LEU A CA 1
ATOM 1349 C C . LEU A 1 179 ? -7.089 1.313 -16.976 1.00 87.12 179 LEU A C 1
ATOM 1351 O O . LEU A 1 179 ? -6.868 0.385 -17.755 1.00 87.12 179 LEU A O 1
ATOM 1355 N N . LEU A 1 180 ? -8.325 1.710 -16.673 1.00 83.94 180 LEU A N 1
ATOM 1356 C CA . LEU A 1 180 ? -9.507 1.133 -17.300 1.00 83.94 180 LEU A CA 1
ATOM 1357 C C . LEU A 1 180 ? -9.530 1.449 -18.797 1.00 83.94 180 LEU A C 1
ATOM 1359 O O . LEU A 1 180 ? -9.755 0.542 -19.598 1.00 83.94 180 LEU A O 1
ATOM 1363 N N . ASP A 1 181 ? -9.264 2.698 -19.168 1.00 88.50 181 ASP A N 1
ATOM 1364 C CA . ASP A 1 181 ? -9.227 3.141 -20.558 1.00 88.50 181 ASP A CA 1
ATOM 1365 C C . ASP A 1 181 ? -8.144 2.385 -21.341 1.00 88.50 181 ASP A C 1
ATOM 1367 O O . ASP A 1 181 ? -8.440 1.843 -22.406 1.00 88.50 181 ASP A O 1
ATOM 1371 N N . GLU A 1 182 ? -6.941 2.209 -20.779 1.00 82.88 182 GLU A N 1
ATOM 1372 C CA . GLU A 1 182 ? -5.874 1.409 -21.398 1.00 82.88 182 GLU A CA 1
ATOM 1373 C C . GLU A 1 182 ? -6.324 -0.032 -21.699 1.00 82.88 182 GLU A C 1
ATOM 1375 O O . GLU A 1 182 ? -6.120 -0.539 -22.807 1.00 82.88 182 GLU A O 1
ATOM 1380 N N . VAL A 1 183 ? -6.957 -0.700 -20.729 1.00 79.19 183 VAL A N 1
ATOM 1381 C CA . VAL A 1 183 ? -7.442 -2.080 -20.898 1.00 79.19 183 VAL A CA 1
ATOM 1382 C C . VAL A 1 183 ? -8.547 -2.152 -21.957 1.00 79.19 183 VAL A C 1
ATOM 1384 O O . VAL A 1 183 ? -8.590 -3.096 -22.754 1.00 79.19 183 VAL A O 1
ATOM 1387 N N . MET A 1 184 ? -9.440 -1.163 -21.988 1.00 81.81 184 MET A N 1
ATOM 1388 C CA . MET A 1 184 ? -10.577 -1.127 -22.908 1.00 81.81 184 MET A CA 1
ATOM 1389 C C . MET A 1 184 ? -10.175 -0.747 -24.340 1.00 81.81 184 MET A C 1
ATOM 1391 O O . MET A 1 184 ? -10.769 -1.257 -25.293 1.00 81.81 184 MET A O 1
ATOM 1395 N N . GLU A 1 185 ? -9.170 0.112 -24.517 1.00 81.88 185 GLU A N 1
ATOM 1396 C CA . GLU A 1 185 ? -8.635 0.502 -25.826 1.00 81.88 185 GLU A CA 1
ATOM 1397 C C . GLU A 1 185 ? -7.702 -0.557 -26.417 1.00 81.88 185 GLU A C 1
ATOM 1399 O O . GLU A 1 185 ? -7.801 -0.851 -27.607 1.00 81.88 185 GLU A O 1
ATOM 1404 N N . GLY A 1 186 ? -6.863 -1.196 -25.595 1.00 61.28 186 GLY A N 1
ATOM 1405 C CA . GLY A 1 186 ? -5.992 -2.301 -26.015 1.00 61.28 186 GLY A CA 1
ATOM 1406 C C . GLY A 1 186 ? -6.730 -3.599 -26.373 1.00 61.28 186 GLY A C 1
ATOM 1407 O O . GLY A 1 186 ? -6.117 -4.533 -26.883 1.00 61.28 186 GLY A O 1
ATOM 1408 N N . SER A 1 187 ? -8.042 -3.661 -26.119 1.00 51.09 187 SER A N 1
ATOM 1409 C CA . SER A 1 187 ? -8.922 -4.785 -26.470 1.00 51.09 187 SER A CA 1
ATOM 1410 C C . SER A 1 187 ? -9.613 -4.630 -27.840 1.00 51.09 187 SER A C 1
ATOM 1412 O O . SER A 1 187 ? -10.472 -5.454 -28.171 1.00 51.09 187 SER A O 1
ATOM 1414 N N . ARG A 1 188 ? -9.293 -3.582 -28.616 1.00 43.94 188 ARG A N 1
ATOM 1415 C CA . ARG A 1 188 ? -9.846 -3.324 -29.960 1.00 43.94 188 ARG A CA 1
ATOM 1416 C C . ARG A 1 188 ? -8.923 -3.756 -31.094 1.00 43.94 188 ARG A C 1
ATOM 1418 O O . ARG A 1 188 ? -7.699 -3.537 -30.990 1.00 43.94 188 ARG A O 1
#

Organism: NCBI:txid215803

Foldseek 3Di:
DDDDDDDDDDDPDDPPPPLVCLVVVLVCLVPVVVVVQWFAAPASVLLVVLSVLLSVLVVVLVVCVVVVNLLVSLVSLVVNLPDDQDDCHHNIPSSLLSLLQSLLVNLVSCVVPCPSPPDQLVVSLVSLCSSNDPCVVVHQQDLSSLSSLLSNLVSCVVVVVNVVSVVSNVVSVVSVVVVVVVVVVVVD

Secondary structure (DSSP, 8-state):
---PPPPPPP---SSSTTHHHHHHHHH-TTTSGGG--SPPPS-HHHHHHHHHHHHHHHHHHHHHHHTT-HHHHHHHHHHHHTS-PPPHHHHHHHHHHHHHHHHHHHHHHHHH-TTTS---HHHHHHHHHHHHTTTGGGSPP-HHHHHHHHHHHHHHHHTT-HHHHHHHHHHHHHHHHHHHHHHHHTT-

Sequence (188 aa):
MTTARAPSTPSHALGQLLTGAILGALLTVGGFALAGKLKPPGEPDALVALAQTVDTTDKQVDVMLARGDIAGAISALEQLRAIKWPGRDRGGDACVQLRHDAFGRLLRLRLDNPQVDAKTPQQLLDLAEQGLGREWELLDPNPFTAHLLSLRGEVLEQLGRDDDALLIYQQALDMNRDLLDEVMEGSR

Radius of gyration: 18.73 Å; chains: 1; bounding box: 53×64×48 Å